Protein AF-C5L820-F1 (afdb_monomer)

Solvent-accessible surface area (backbone atoms only — not comparable to full-atom values): 15328 Å² total; per-residue (Å²): 136,90,80,85,88,83,88,79,89,80,89,78,77,81,95,78,85,80,86,83,82,69,86,69,89,68,86,48,45,69,61,30,48,53,51,19,51,56,27,43,78,70,69,36,50,71,62,16,50,52,33,30,50,52,22,46,54,50,48,28,66,72,70,73,44,81,73,33,71,82,41,23,64,48,28,37,56,36,13,53,52,34,40,50,54,50,54,53,55,52,54,55,57,70,70,67,66,77,93,77,91,76,86,87,82,85,90,83,76,89,73,96,66,99,64,54,73,65,56,55,52,50,51,51,53,51,46,53,52,51,50,52,56,47,59,76,69,51,86,80,83,87,82,88,89,80,81,79,76,70,45,52,62,58,53,12,49,54,25,34,51,44,16,54,57,13,54,70,73,45,51,88,90,69,46,59,38,63,58,54,24,50,44,28,40,50,53,14,51,55,27,45,76,71,68,38,28,73,61,14,34,54,26,27,52,50,20,55,59,35,43,77,68,26,84,73,68,63,53,53,62,63,54,22,53,48,31,39,54,34,12,56,36,34,37,77,82,36,54,67,62,7,50,52,37,37,52,49,21,50,52,41,44,55,53,49,52,60,53,53,64,62,73,78,112

pLDDT: mean 75.37, std 22.98, range [30.09, 98.38]

Nearest PDB structures (foldseek):
  8a61-assembly1_D  TM=4.415E-01  e=6.825E-02  Saccharomyces cerevisiae
  6j2x-assembly1_Q  TM=4.001E-01  e=3.389E-01  Saccharomyces cerevisiae S288C
  4n5c-assembly7_G  TM=3.718E-01  e=7.205E-01  Saccharomyces cerevisiae S288C
  8pj1-assembly1_y  TM=2.498E-01  e=9.559E-01  Homo sapiens

Organism: Perkinsus marinus (strain ATCC 50983 / TXsc) (NCBI:txid423536)

Foldseek 3Di:
DDDDDDDDDDDDDDPDDDPPDDPPPDLALVVLQVVLVVCVVVVNLVSSLVSLLSSQVSVCVVVVHLQALSNLVSLLSNLVSLVVVVVVVVVVVVVDDDDDDDDPPDDPDDDDDPDDPVNVSVVVVVVVVVVVVVVVVDDDDDDDDDPPCPPSLVSSLVSLVSSVSNQVPDDLVRHPLVSQLSSLQVNLVSCVVVLVLVVSLVSLVVSLVSQVSDVVRDQLLVNLVSLLSNLVSVCVPPVVVSVVSNVVSVVSVVVNVVVVVVVVD

Secondary structure (DSSP, 8-state):
----------------S-SSS-------HHHHHHHHHHHHHTT-HHHHHHHHHHHHHHHHHHHSSSSSTTHHHHHHHHHHHHHHHHHHHHHHHHHS--------------------HHHHHHHHHHHHHHHHHHHHH--S-----------HHHHHHHHHHHHHHHHTTS-TTT--HHHHHHHHHHHHHHHHHTT-HHHHHHHHHHHHHHHTT-SSPPPHHHHHHHHHHHHHHHHHH-HHHHHHHHHHHHHHHHHHHHHHHHH--

Structure (mmCIF, N/CA/C/O backbone):
data_AF-C5L820-F1
#
_entry.id   AF-C5L820-F1
#
loop_
_atom_site.group_PDB
_atom_site.id
_atom_site.type_symbol
_atom_site.label_atom_id
_atom_site.label_alt_id
_atom_site.label_comp_id
_atom_site.label_asym_id
_atom_site.label_entity_id
_atom_site.label_seq_id
_atom_site.pdbx_PDB_ins_code
_atom_site.Cartn_x
_atom_site.Cartn_y
_atom_site.Cartn_z
_atom_site.occupancy
_atom_site.B_iso_or_equiv
_atom_site.auth_seq_id
_atom_site.auth_comp_id
_atom_site.auth_asym_id
_atom_site.auth_atom_id
_atom_site.pdbx_PDB_model_num
ATOM 1 N N . MET A 1 1 ? -28.800 -20.786 -67.949 1.00 39.06 1 MET A N 1
ATOM 2 C CA . MET A 1 1 ? -27.799 -21.811 -67.597 1.00 39.06 1 MET A CA 1
ATOM 3 C C . MET A 1 1 ? -26.969 -21.205 -66.470 1.00 39.06 1 MET A C 1
ATOM 5 O O . MET A 1 1 ? -26.008 -20.523 -66.770 1.00 39.06 1 MET A O 1
ATOM 9 N N . THR A 1 2 ? -27.422 -21.071 -65.219 1.00 37.81 2 THR A N 1
ATOM 10 C CA . THR A 1 2 ? -27.866 -22.062 -64.209 1.00 37.81 2 THR A CA 1
ATOM 11 C C . THR A 1 2 ? -26.882 -23.204 -63.949 1.00 37.81 2 THR A C 1
ATOM 13 O O . THR A 1 2 ? -26.877 -24.168 -64.704 1.00 37.81 2 THR A O 1
ATOM 16 N N . ALA A 1 3 ? -26.111 -23.063 -62.860 1.00 38.69 3 ALA A N 1
ATOM 17 C CA . ALA A 1 3 ? -25.736 -24.069 -61.844 1.00 38.69 3 ALA A CA 1
ATOM 18 C C . ALA A 1 3 ? -24.924 -23.318 -60.750 1.00 38.69 3 ALA A C 1
ATOM 20 O O . ALA A 1 3 ? -23.878 -22.763 -61.066 1.00 38.69 3 ALA A O 1
ATOM 21 N N . GLN A 1 4 ? -25.501 -22.944 -59.597 1.00 36.34 4 GLN A N 1
ATOM 22 C CA . GLN A 1 4 ? -25.629 -23.717 -58.338 1.00 36.34 4 GLN A CA 1
ATOM 23 C C . GLN A 1 4 ? -24.277 -24.235 -57.808 1.00 36.34 4 GLN A C 1
ATOM 25 O O . GLN A 1 4 ? -23.629 -25.040 -58.461 1.00 36.34 4 GLN A O 1
ATOM 30 N N . CYS A 1 5 ? -23.739 -23.601 -56.760 1.00 30.67 5 CYS A N 1
ATOM 31 C CA . CYS A 1 5 ? -23.906 -23.915 -55.324 1.00 30.67 5 CYS A CA 1
ATOM 32 C C . CYS A 1 5 ? -22.876 -24.947 -54.850 1.00 30.67 5 CYS A C 1
ATOM 34 O O . CYS A 1 5 ? -22.969 -26.113 -55.216 1.00 30.67 5 CYS A O 1
ATOM 36 N N . ASN A 1 6 ? -21.967 -24.538 -53.960 1.00 33.19 6 ASN A N 1
ATOM 37 C CA . ASN A 1 6 ? -21.696 -25.369 -52.795 1.00 33.19 6 ASN A CA 1
ATOM 38 C C . ASN A 1 6 ? -21.291 -24.514 -51.591 1.00 33.19 6 ASN A C 1
ATOM 40 O O . ASN A 1 6 ? -20.400 -23.669 -51.669 1.00 33.19 6 ASN A O 1
ATOM 44 N N . GLU A 1 7 ? -22.025 -24.743 -50.513 1.00 33.16 7 GLU A N 1
ATOM 45 C CA . GLU A 1 7 ? -21.892 -24.154 -49.192 1.00 33.16 7 GLU A CA 1
ATOM 46 C C . GLU A 1 7 ? -20.678 -24.760 -48.482 1.00 33.16 7 GLU A C 1
ATOM 48 O O . GLU A 1 7 ? -20.475 -25.973 -48.488 1.00 33.16 7 GLU A O 1
ATOM 53 N N . GLY A 1 8 ? -19.877 -23.905 -47.853 1.00 30.09 8 GLY A N 1
ATOM 54 C CA . GLY A 1 8 ? -18.865 -24.294 -46.881 1.00 30.09 8 GLY A CA 1
ATOM 55 C C . GLY A 1 8 ? -19.149 -23.556 -45.586 1.00 30.09 8 GLY A C 1
ATOM 56 O O . GLY A 1 8 ? -18.620 -22.471 -45.365 1.00 30.09 8 GLY A O 1
ATOM 57 N N . ALA A 1 9 ? -20.034 -24.120 -44.768 1.00 33.62 9 ALA A N 1
ATOM 58 C CA . ALA A 1 9 ? -20.204 -23.717 -43.383 1.00 33.62 9 ALA A CA 1
ATOM 59 C C . ALA A 1 9 ? -18.916 -24.045 -42.613 1.00 33.62 9 ALA A C 1
ATOM 61 O O . ALA A 1 9 ? -18.541 -25.209 -42.493 1.00 33.62 9 ALA A O 1
ATOM 62 N N . ALA A 1 10 ? -18.251 -23.016 -42.095 1.00 31.25 10 ALA A N 1
ATOM 63 C CA . ALA A 1 10 ? -17.198 -23.146 -41.099 1.00 31.25 10 ALA A CA 1
ATOM 64 C C . ALA A 1 10 ? -17.550 -22.237 -39.918 1.00 31.25 10 ALA A C 1
ATOM 66 O O . ALA A 1 10 ? -17.089 -21.106 -39.803 1.00 31.25 10 ALA A O 1
ATOM 67 N N . THR A 1 11 ? -18.438 -22.735 -39.064 1.00 35.06 11 THR A N 1
ATOM 68 C CA . THR A 1 11 ? -18.540 -22.317 -37.667 1.00 35.06 11 THR A CA 1
ATOM 69 C C . THR A 1 11 ? -17.514 -23.119 -36.878 1.00 35.06 11 THR A C 1
ATOM 71 O O . THR A 1 11 ? -17.757 -24.300 -36.648 1.00 35.06 11 THR A O 1
ATOM 74 N N . VAL A 1 12 ? -16.397 -22.510 -36.476 1.00 36.38 12 VAL A N 1
ATOM 75 C CA . VAL A 1 12 ? -15.563 -23.012 -35.370 1.00 36.38 12 VAL A CA 1
ATOM 76 C C . VAL A 1 12 ? -14.931 -21.812 -34.657 1.00 36.38 12 VAL A C 1
ATOM 78 O O . VAL A 1 12 ? -14.009 -21.184 -35.161 1.00 36.38 12 VAL A O 1
ATOM 81 N N . GLU A 1 13 ? -15.553 -21.501 -33.522 1.00 32.94 13 GLU A N 1
ATOM 82 C CA . GLU A 1 13 ? -14.967 -21.142 -32.224 1.00 32.94 13 GLU A CA 1
ATOM 83 C C . GLU A 1 13 ? -14.110 -19.877 -32.061 1.00 32.94 13 GLU A C 1
ATOM 85 O O . GLU A 1 13 ? -12.942 -19.787 -32.424 1.00 32.94 13 GLU A O 1
ATOM 90 N N . GLU A 1 14 ? -14.763 -18.897 -31.426 1.00 32.09 14 GLU A N 1
ATOM 91 C CA . GLU A 1 14 ? -14.333 -18.237 -30.186 1.00 32.09 14 GLU A CA 1
ATOM 92 C C . GLU A 1 14 ? -12.839 -18.350 -29.841 1.00 32.09 14 GLU A C 1
ATOM 94 O O . GLU A 1 14 ? -12.383 -19.288 -29.197 1.00 32.09 14 GLU A O 1
ATOM 99 N N . GLY A 1 15 ? -12.092 -17.298 -30.183 1.00 32.53 15 GLY A N 1
ATOM 100 C CA . GLY A 1 15 ? -10.759 -17.026 -29.648 1.00 32.53 15 GLY A CA 1
ATOM 101 C C . GLY A 1 15 ? -10.802 -16.621 -28.172 1.00 32.53 15 GLY A C 1
ATOM 102 O O . GLY A 1 15 ? -10.556 -15.464 -27.833 1.00 32.53 15 GLY A O 1
ATOM 103 N N . LYS A 1 16 ? -11.124 -17.576 -27.300 1.00 38.09 16 LYS A N 1
ATOM 104 C CA . LYS A 1 16 ? -10.921 -17.521 -25.849 1.00 38.09 16 LYS A CA 1
ATOM 105 C C . LYS A 1 16 ? -10.053 -18.714 -25.458 1.00 38.09 16 LYS A C 1
ATOM 107 O O . LYS A 1 16 ? -10.606 -19.732 -25.085 1.00 38.09 16 LYS A O 1
ATOM 112 N N . ASP A 1 17 ? -8.735 -18.606 -25.647 1.00 34.94 17 ASP A N 1
ATOM 113 C CA . ASP A 1 17 ? -7.696 -19.344 -24.886 1.00 34.94 17 ASP A CA 1
ATOM 114 C C . ASP A 1 17 ? -6.322 -19.284 -25.575 1.00 34.94 17 ASP A C 1
ATOM 116 O O . ASP A 1 17 ? -5.721 -20.295 -25.926 1.00 34.94 17 ASP A O 1
ATOM 120 N N . THR A 1 18 ? -5.774 -18.082 -25.778 1.00 34.16 18 THR A N 1
ATOM 121 C CA . THR A 1 18 ? -4.381 -17.945 -26.260 1.00 34.16 18 THR A CA 1
ATOM 122 C C . THR A 1 18 ? -3.542 -16.921 -25.497 1.00 34.16 18 THR A C 1
ATOM 124 O O . THR A 1 18 ? -2.483 -16.534 -25.972 1.00 34.16 18 THR A O 1
ATOM 127 N N . LEU A 1 19 ? -3.957 -16.492 -24.301 1.00 41.16 19 LEU A N 1
ATOM 128 C CA . LEU A 1 19 ? -3.171 -15.560 -23.471 1.00 41.16 19 LEU A CA 1
ATOM 129 C C . LEU A 1 19 ? -2.417 -16.245 -22.318 1.00 41.16 19 LEU A C 1
ATOM 131 O O . LEU A 1 19 ? -2.080 -15.582 -21.340 1.00 41.16 19 LEU A O 1
ATOM 135 N N . VAL A 1 20 ? -2.182 -17.560 -22.388 1.00 41.34 20 VAL A N 1
ATOM 136 C CA . VAL A 1 20 ? -1.582 -18.293 -21.258 1.00 41.34 20 VAL A CA 1
ATOM 137 C C . VAL A 1 20 ? -0.063 -18.475 -21.376 1.00 41.34 20 VAL A C 1
ATOM 139 O O . VAL A 1 20 ? 0.595 -18.328 -20.355 1.00 41.34 20 VAL A O 1
ATOM 142 N N . ASP A 1 21 ? 0.532 -18.608 -22.568 1.00 3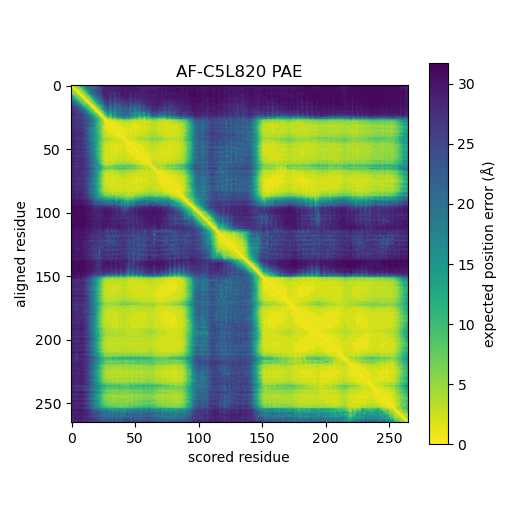5.84 21 ASP A N 1
ATOM 143 C CA . ASP A 1 21 ? 1.969 -18.953 -22.688 1.00 35.84 21 ASP A CA 1
ATOM 144 C C . ASP A 1 21 ? 2.757 -18.104 -23.702 1.00 35.84 21 ASP A C 1
ATOM 146 O O . ASP A 1 21 ? 3.605 -18.605 -24.440 1.00 35.84 21 ASP A O 1
ATOM 150 N N . GLN A 1 22 ? 2.503 -16.796 -23.759 1.00 42.09 22 GLN A N 1
ATOM 151 C CA . GLN A 1 22 ? 3.461 -15.872 -24.369 1.00 42.09 22 GLN A CA 1
ATOM 152 C C . GLN A 1 22 ? 4.232 -15.187 -23.242 1.00 42.09 22 GLN A C 1
ATOM 154 O O . GLN A 1 22 ? 3.711 -14.278 -22.596 1.00 42.09 22 GLN A O 1
ATOM 159 N N . GLU A 1 23 ? 5.473 -15.627 -23.000 1.00 47.28 23 GLU A N 1
ATOM 160 C CA . GLU A 1 23 ? 6.514 -14.745 -22.464 1.00 47.28 23 GLU A CA 1
ATOM 161 C C . GLU A 1 23 ? 6.588 -13.549 -23.417 1.00 47.28 23 GLU A C 1
ATOM 163 O O . GLU A 1 23 ? 7.259 -13.573 -24.453 1.00 47.28 23 GLU A O 1
ATOM 168 N N . LEU A 1 24 ? 5.788 -12.523 -23.135 1.00 47.56 24 LEU A N 1
ATOM 169 C CA . LEU A 1 24 ? 5.890 -11.261 -23.830 1.00 47.56 24 LEU A CA 1
ATOM 170 C C . LEU A 1 24 ? 7.261 -10.716 -23.427 1.00 47.56 24 LEU A C 1
ATOM 172 O O . LEU A 1 24 ? 7.454 -10.342 -22.273 1.00 47.56 24 LEU A O 1
ATOM 176 N N . LEU A 1 25 ? 8.212 -10.683 -24.368 1.00 55.75 25 LEU A N 1
ATOM 177 C CA . LEU A 1 25 ? 9.432 -9.877 -24.265 1.00 55.75 25 LEU A CA 1
ATOM 178 C C . LEU A 1 25 ? 9.04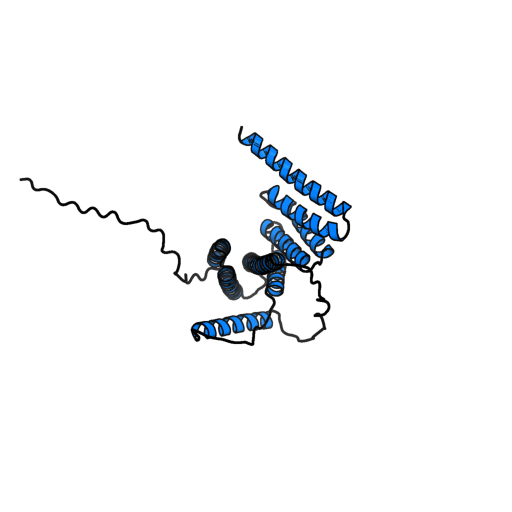8 -8.389 -24.296 1.00 55.75 25 LEU A C 1
ATOM 180 O O . LEU A 1 25 ? 9.445 -7.641 -25.190 1.00 55.75 25 LEU A O 1
ATOM 184 N N . THR A 1 26 ? 8.211 -7.957 -23.360 1.00 66.69 26 THR A N 1
ATOM 185 C CA . THR A 1 26 ? 8.006 -6.546 -23.125 1.00 66.69 26 THR A CA 1
ATOM 186 C C . THR A 1 26 ? 9.161 -6.059 -22.278 1.00 66.69 26 THR A C 1
ATOM 188 O O . THR A 1 26 ? 9.486 -6.608 -21.230 1.00 66.69 26 THR A O 1
ATOM 191 N N . SER A 1 27 ? 9.844 -5.046 -22.790 1.00 78.62 27 SER A N 1
ATOM 192 C CA . SER A 1 27 ? 10.841 -4.324 -22.016 1.00 78.62 27 SER A CA 1
ATOM 193 C C . SER A 1 27 ? 10.217 -3.127 -21.315 1.00 78.62 27 SER A C 1
ATOM 195 O O . SER A 1 27 ? 10.981 -2.286 -20.856 1.00 78.62 27 SER A O 1
ATOM 197 N N . ASP A 1 28 ? 8.887 -2.973 -21.299 1.00 88.25 28 ASP A N 1
ATOM 198 C CA . ASP A 1 28 ? 8.227 -1.811 -20.712 1.00 88.25 28 ASP A CA 1
ATOM 199 C C . ASP A 1 28 ? 7.755 -2.076 -19.270 1.00 88.25 28 ASP A C 1
ATOM 201 O O . ASP A 1 28 ? 6.902 -2.943 -19.058 1.00 88.25 28 ASP A O 1
ATOM 205 N N . PRO A 1 29 ? 8.272 -1.337 -18.266 1.00 89.38 29 PRO A N 1
ATOM 206 C CA . PRO A 1 29 ? 7.916 -1.545 -16.864 1.00 89.38 29 PRO A CA 1
ATOM 207 C C . PRO A 1 29 ? 6.418 -1.428 -16.578 1.00 89.38 29 PRO A C 1
ATOM 209 O O . PRO A 1 29 ? 5.895 -2.160 -15.741 1.00 89.38 29 PRO A O 1
ATOM 212 N N . ASP A 1 30 ? 5.702 -0.542 -17.274 1.00 90.00 30 ASP A N 1
ATOM 213 C CA . ASP A 1 30 ? 4.268 -0.364 -17.044 1.00 90.00 30 ASP A CA 1
ATOM 214 C C . ASP A 1 30 ? 3.442 -1.557 -17.540 1.00 90.00 30 ASP A C 1
ATOM 216 O O . ASP A 1 30 ? 2.490 -1.958 -16.867 1.00 90.00 30 ASP A O 1
ATOM 220 N N . GLU A 1 31 ? 3.821 -2.183 -18.657 1.00 90.44 31 GLU A N 1
ATOM 221 C CA . GLU A 1 31 ? 3.177 -3.415 -19.125 1.00 90.44 31 GLU A CA 1
ATOM 222 C C . GLU A 1 31 ? 3.415 -4.571 -18.147 1.00 90.44 31 GLU A C 1
ATOM 224 O O . GLU A 1 31 ? 2.471 -5.285 -17.797 1.00 90.44 31 GLU A O 1
ATOM 229 N N . LEU A 1 32 ? 4.643 -4.708 -17.633 1.00 90.62 32 LEU A N 1
ATOM 230 C CA . LEU A 1 32 ? 4.976 -5.708 -16.614 1.00 90.62 32 LEU A CA 1
ATOM 231 C C . LEU A 1 32 ? 4.150 -5.520 -15.339 1.00 90.62 32 LEU A C 1
ATOM 233 O O . LEU A 1 32 ? 3.623 -6.493 -14.801 1.00 90.62 32 LEU A O 1
ATOM 237 N N . ARG A 1 33 ? 3.939 -4.276 -14.898 1.00 93.81 33 ARG A N 1
ATOM 238 C CA . ARG A 1 33 ? 3.066 -3.972 -13.753 1.00 93.81 33 ARG A CA 1
ATOM 239 C C . ARG A 1 33 ? 1.609 -4.359 -13.996 1.00 93.81 33 ARG A C 1
ATOM 241 O O . ARG A 1 33 ? 0.952 -4.862 -13.086 1.00 93.81 33 ARG A O 1
ATOM 248 N N . GLN A 1 34 ? 1.078 -4.143 -15.200 1.00 92.50 34 GLN A N 1
ATOM 249 C CA . GLN A 1 34 ? -0.286 -4.583 -15.525 1.00 92.50 34 GLN A CA 1
ATOM 250 C C . GLN A 1 34 ? -0.393 -6.110 -15.555 1.00 92.50 34 GLN A C 1
ATOM 252 O O . GLN A 1 34 ? -1.350 -6.672 -15.022 1.00 92.50 34 GLN A O 1
ATOM 257 N N . LEU A 1 35 ? 0.607 -6.796 -16.112 1.00 90.31 35 LEU A N 1
ATOM 258 C CA . LEU A 1 35 ? 0.672 -8.257 -16.086 1.00 90.31 35 LEU A CA 1
ATOM 259 C C . LEU A 1 35 ? 0.783 -8.795 -14.655 1.00 90.31 35 LEU A C 1
ATOM 261 O O . LEU A 1 35 ? 0.117 -9.777 -14.330 1.00 90.31 35 LEU A O 1
ATOM 265 N N . ALA A 1 36 ? 1.556 -8.134 -13.791 1.00 91.75 36 ALA A N 1
ATOM 266 C CA . ALA A 1 36 ? 1.679 -8.499 -12.385 1.00 91.75 36 ALA A CA 1
ATOM 267 C C . ALA A 1 36 ? 0.344 -8.363 -11.640 1.00 91.75 36 ALA A C 1
ATOM 269 O O . ALA A 1 36 ? -0.032 -9.259 -10.888 1.00 91.75 36 ALA A O 1
ATOM 270 N N . LYS A 1 37 ? -0.431 -7.304 -11.909 1.00 90.62 37 LYS A N 1
ATOM 271 C CA . LYS A 1 37 ? -1.793 -7.152 -11.365 1.00 90.62 37 LYS A CA 1
ATOM 272 C C . LYS A 1 37 ? -2.707 -8.301 -11.784 1.00 90.62 37 LYS A C 1
ATOM 274 O O . LYS A 1 37 ? -3.347 -8.907 -10.932 1.00 90.62 37 LYS A O 1
ATOM 279 N N . ILE A 1 38 ? -2.707 -8.656 -13.069 1.00 90.56 38 ILE A N 1
ATOM 280 C CA . ILE A 1 38 ? -3.500 -9.783 -13.587 1.00 90.56 38 ILE A CA 1
ATOM 281 C C . ILE A 1 38 ? -3.045 -11.112 -12.964 1.00 90.56 38 ILE A C 1
ATOM 283 O O . ILE A 1 38 ? -3.871 -11.974 -12.668 1.00 90.56 38 ILE A O 1
ATOM 287 N N . ALA A 1 39 ? -1.738 -11.307 -12.770 1.00 89.00 39 ALA A N 1
ATOM 288 C CA . ALA A 1 39 ? -1.202 -12.497 -12.114 1.00 89.00 39 ALA A CA 1
ATOM 289 C C . ALA A 1 39 ? -1.657 -12.580 -10.647 1.00 89.00 39 ALA A C 1
ATOM 291 O O . ALA A 1 39 ? -2.114 -13.638 -10.214 1.00 89.00 39 ALA A O 1
ATOM 292 N N . ARG A 1 40 ? -1.637 -11.457 -9.919 1.00 87.56 40 ARG A N 1
ATOM 293 C CA . ARG A 1 40 ? -2.126 -11.363 -8.537 1.00 87.56 40 ARG A CA 1
ATOM 294 C C . ARG A 1 40 ? -3.619 -11.670 -8.426 1.00 87.56 40 ARG A C 1
ATOM 296 O O . ARG A 1 40 ? -4.011 -12.439 -7.558 1.00 87.56 40 ARG A O 1
ATOM 303 N N . GLU A 1 41 ? -4.444 -11.164 -9.342 1.00 87.62 41 GLU A N 1
ATOM 304 C CA . GLU A 1 41 ? -5.883 -11.486 -9.395 1.00 87.62 41 GLU A CA 1
ATOM 305 C C . GLU A 1 41 ? -6.158 -12.982 -9.621 1.00 87.62 41 GLU A C 1
ATOM 307 O O . GLU A 1 41 ? -7.190 -13.500 -9.199 1.00 87.62 41 GLU A O 1
ATOM 312 N N . LYS A 1 42 ? -5.227 -13.692 -10.267 1.00 87.38 42 LYS A N 1
ATOM 313 C CA . LYS A 1 42 ? -5.289 -15.146 -10.478 1.00 87.38 42 LYS A CA 1
ATOM 314 C C . LYS A 1 42 ? -4.686 -15.958 -9.323 1.00 87.38 42 LYS A C 1
ATOM 316 O O . LYS A 1 42 ? -4.602 -17.177 -9.450 1.00 87.38 42 LYS A O 1
ATOM 321 N N . GLY A 1 43 ? -4.234 -15.309 -8.246 1.00 84.62 43 GLY A N 1
ATOM 322 C CA . GLY A 1 43 ? -3.530 -15.952 -7.130 1.00 84.62 43 GLY A CA 1
ATOM 323 C C . GLY A 1 43 ? -2.110 -16.418 -7.474 1.00 84.62 43 GLY A C 1
ATOM 324 O O . GLY A 1 43 ? -1.524 -17.209 -6.748 1.00 84.62 43 GLY A O 1
ATOM 325 N N . GLN A 1 44 ? -1.540 -15.965 -8.595 1.00 88.38 44 GLN A N 1
ATOM 326 C CA . GLN A 1 44 ? -0.181 -16.315 -9.017 1.00 88.38 44 GLN A CA 1
ATOM 327 C C . GLN A 1 44 ? 0.817 -15.299 -8.447 1.00 88.38 44 GLN A C 1
ATOM 329 O O . GLN A 1 44 ? 1.408 -14.517 -9.197 1.00 88.38 44 GLN A O 1
ATOM 334 N N . ILE A 1 45 ? 0.968 -15.283 -7.119 1.00 87.31 45 ILE A N 1
ATOM 335 C CA . ILE A 1 45 ? 1.758 -14.269 -6.401 1.00 87.31 45 ILE A CA 1
ATOM 336 C C . ILE A 1 45 ? 3.237 -14.314 -6.799 1.00 87.31 45 ILE A C 1
ATOM 338 O O . ILE A 1 45 ? 3.791 -13.279 -7.162 1.00 87.31 45 ILE A O 1
ATOM 342 N N . ASP A 1 46 ? 3.850 -15.498 -6.877 1.00 87.38 46 ASP A N 1
ATOM 343 C CA . ASP A 1 46 ? 5.263 -15.621 -7.275 1.00 87.38 46 ASP A CA 1
ATOM 344 C C . ASP A 1 46 ? 5.510 -15.096 -8.697 1.00 87.38 46 ASP A C 1
ATOM 346 O O . ASP A 1 46 ? 6.496 -14.411 -8.972 1.00 87.38 46 ASP A O 1
ATOM 350 N N . ARG A 1 47 ? 4.563 -15.342 -9.613 1.00 88.94 47 ARG A N 1
ATOM 351 C CA . ARG A 1 47 ? 4.623 -14.788 -10.973 1.00 88.94 47 ARG A CA 1
ATOM 352 C C . ARG A 1 47 ? 4.539 -13.263 -10.952 1.00 88.94 47 ARG A C 1
ATOM 354 O O . ARG A 1 47 ? 5.246 -12.618 -11.723 1.00 88.94 47 ARG A O 1
ATOM 361 N N . ALA A 1 48 ? 3.678 -12.691 -10.113 1.00 90.44 48 ALA A N 1
ATOM 362 C CA . ALA A 1 48 ? 3.562 -11.245 -9.972 1.00 90.44 48 ALA A CA 1
ATOM 363 C C . ALA A 1 48 ? 4.860 -10.631 -9.422 1.00 90.44 48 ALA A C 1
ATOM 365 O O . ALA A 1 48 ? 5.350 -9.661 -10.000 1.00 90.44 48 ALA A O 1
ATOM 366 N N . CYS A 1 49 ? 5.460 -11.233 -8.390 1.00 90.69 49 CYS A N 1
ATOM 367 C CA . CYS A 1 49 ? 6.746 -10.807 -7.834 1.00 90.69 49 CYS A CA 1
ATOM 368 C C . CYS A 1 49 ? 7.867 -10.848 -8.879 1.00 90.69 49 CYS A C 1
ATOM 370 O O . CYS A 1 49 ? 8.592 -9.867 -9.025 1.00 90.69 49 CYS A O 1
ATOM 372 N N . ASN A 1 50 ? 7.958 -11.919 -9.673 1.00 89.75 50 ASN A N 1
ATOM 373 C CA . ASN A 1 50 ? 8.965 -12.031 -10.733 1.00 89.75 50 ASN A CA 1
ATOM 374 C C . ASN A 1 50 ? 8.817 -10.930 -11.798 1.00 89.75 50 ASN A C 1
ATOM 376 O O . ASN A 1 50 ? 9.794 -10.274 -12.149 1.00 89.75 50 ASN A O 1
ATOM 380 N N . LEU A 1 51 ? 7.588 -10.666 -12.261 1.00 91.62 51 LEU A N 1
ATOM 381 C CA . LEU A 1 51 ? 7.316 -9.594 -13.228 1.00 91.62 51 LEU A CA 1
ATOM 382 C C . LEU A 1 51 ? 7.678 -8.205 -12.678 1.00 91.62 51 LEU A C 1
ATOM 384 O O . LEU A 1 51 ? 8.142 -7.341 -13.423 1.00 91.62 51 LEU A O 1
ATOM 388 N N . LEU A 1 52 ? 7.456 -7.977 -11.382 1.00 92.56 52 LEU A N 1
ATOM 389 C CA . LEU A 1 52 ? 7.777 -6.714 -10.716 1.00 92.56 52 LEU A CA 1
ATOM 390 C C . LEU A 1 52 ? 9.283 -6.567 -10.467 1.00 92.56 52 LEU A C 1
ATOM 392 O O . LEU A 1 52 ? 9.810 -5.469 -10.634 1.00 92.56 52 LEU A O 1
ATOM 396 N N . GLY A 1 53 ? 9.985 -7.665 -10.175 1.00 91.19 53 GLY A N 1
ATOM 397 C CA . GLY A 1 53 ? 11.447 -7.715 -10.144 1.00 91.19 53 GLY A CA 1
ATOM 398 C C . GLY A 1 53 ? 12.061 -7.323 -11.491 1.00 91.19 53 GLY A C 1
ATOM 399 O O . GLY A 1 53 ? 12.912 -6.431 -11.541 1.00 91.19 53 GLY A O 1
ATOM 400 N N . ASP A 1 54 ? 11.554 -7.892 -12.590 1.00 90.69 54 ASP A N 1
ATOM 401 C CA . ASP A 1 54 ? 11.974 -7.531 -13.952 1.00 90.69 54 ASP A CA 1
ATOM 402 C C . ASP A 1 54 ? 11.692 -6.043 -14.251 1.00 90.69 54 ASP A C 1
ATOM 404 O O . ASP A 1 54 ? 12.535 -5.332 -14.807 1.00 90.69 54 ASP A O 1
ATOM 408 N N . ALA A 1 55 ? 10.526 -5.529 -13.838 1.00 92.12 55 ALA A N 1
ATOM 409 C CA . ALA A 1 55 ? 10.171 -4.120 -14.008 1.00 92.12 55 ALA A CA 1
ATOM 410 C C . ALA A 1 55 ? 11.111 -3.182 -13.229 1.00 92.12 55 ALA A C 1
ATOM 412 O O . ALA A 1 55 ? 11.490 -2.124 -13.749 1.00 92.12 55 ALA A O 1
ATOM 413 N N . CYS A 1 56 ? 11.517 -3.566 -12.015 1.00 91.00 56 CYS A N 1
ATOM 414 C CA . CYS A 1 56 ? 12.506 -2.846 -11.214 1.00 91.00 56 CYS A CA 1
ATOM 415 C C . CYS A 1 56 ? 13.877 -2.832 -11.904 1.00 91.00 56 CYS A C 1
ATOM 417 O O . CYS A 1 56 ? 14.454 -1.756 -12.070 1.00 91.00 56 CYS A O 1
ATOM 419 N N . GLU A 1 57 ? 14.382 -3.983 -12.364 1.00 89.75 57 GLU A N 1
ATOM 420 C CA . GLU A 1 57 ? 15.683 -4.073 -13.048 1.00 89.75 57 GLU A CA 1
ATOM 421 C C . GLU A 1 57 ? 15.695 -3.199 -14.312 1.00 89.75 57 GLU A C 1
ATOM 423 O O . GLU A 1 57 ? 16.608 -2.397 -14.519 1.00 89.75 57 GLU A O 1
ATOM 428 N N . ILE A 1 58 ? 14.642 -3.272 -15.130 1.00 90.12 58 ILE A N 1
ATOM 429 C CA . ILE A 1 58 ? 14.518 -2.461 -16.346 1.00 90.12 58 ILE A CA 1
ATOM 430 C C . ILE A 1 58 ? 14.466 -0.965 -16.016 1.00 90.12 58 ILE A C 1
ATOM 432 O O . ILE A 1 58 ? 15.158 -0.174 -16.662 1.00 90.12 58 ILE A O 1
ATOM 436 N N . THR A 1 59 ? 13.659 -0.558 -15.033 1.00 90.00 59 THR A N 1
ATOM 437 C CA . THR A 1 59 ? 13.516 0.860 -14.661 1.00 90.00 59 THR A CA 1
ATOM 438 C C . THR A 1 59 ? 14.825 1.411 -14.102 1.00 90.00 59 THR A C 1
ATOM 440 O O . THR A 1 59 ? 15.267 2.484 -14.513 1.00 90.00 59 THR A O 1
ATOM 443 N N . CYS A 1 60 ? 15.496 0.645 -13.239 1.00 90.06 60 CYS A N 1
ATOM 444 C CA . CYS A 1 60 ? 16.785 1.014 -12.662 1.00 90.06 60 CYS A CA 1
ATOM 445 C C . CYS A 1 60 ? 17.855 1.157 -13.751 1.00 90.06 60 CYS A C 1
ATOM 447 O O . CYS A 1 60 ? 18.581 2.147 -13.780 1.00 90.06 60 CYS A O 1
ATOM 449 N N . ASN A 1 61 ? 17.899 0.231 -14.713 1.00 88.81 61 ASN A N 1
ATOM 450 C CA . ASN A 1 61 ? 18.840 0.289 -15.832 1.00 88.81 61 ASN A CA 1
ATOM 451 C C . ASN A 1 61 ? 18.582 1.474 -16.777 1.00 88.81 61 ASN A C 1
ATOM 453 O O . ASN A 1 61 ? 19.529 2.024 -17.339 1.00 88.81 61 ASN A O 1
ATOM 457 N N . ARG A 1 62 ? 17.317 1.874 -16.966 1.00 90.06 62 ARG A N 1
ATOM 458 C CA . ARG A 1 62 ? 16.946 3.033 -17.797 1.00 90.06 62 ARG A CA 1
ATOM 459 C C . ARG A 1 62 ? 17.351 4.360 -17.152 1.00 90.06 62 ARG A C 1
ATOM 461 O O . ARG A 1 62 ? 17.879 5.227 -17.841 1.00 90.06 62 ARG A O 1
ATOM 468 N N . GLU A 1 63 ? 17.114 4.504 -15.852 1.00 87.75 63 GLU A N 1
ATOM 469 C CA . GLU A 1 63 ? 17.338 5.757 -15.113 1.00 87.75 63 GLU A CA 1
ATOM 470 C C . GLU A 1 63 ? 18.749 5.850 -14.503 1.00 87.75 63 GLU A C 1
ATOM 472 O O . GLU A 1 63 ? 19.234 6.938 -14.195 1.00 87.75 63 GLU A O 1
ATOM 477 N N . GLY A 1 64 ? 19.431 4.714 -14.332 1.00 85.94 64 GLY A N 1
ATOM 478 C CA . GLY A 1 64 ? 20.746 4.607 -13.694 1.00 85.94 64 GLY A CA 1
ATOM 479 C C . GLY A 1 64 ? 20.722 4.763 -12.169 1.00 85.94 64 GLY A C 1
ATOM 480 O O . GLY A 1 64 ? 21.781 4.896 -11.555 1.00 85.94 64 GLY A O 1
ATOM 481 N N . THR A 1 65 ? 19.538 4.784 -11.553 1.00 86.25 65 THR A N 1
ATOM 482 C CA . THR A 1 65 ? 19.343 4.907 -10.104 1.00 86.25 65 THR A CA 1
ATOM 483 C C . THR A 1 65 ? 18.039 4.238 -9.664 1.00 86.25 65 THR A C 1
ATOM 485 O O . THR A 1 65 ? 17.049 4.216 -10.396 1.00 86.25 65 THR A O 1
ATOM 488 N N . ASP A 1 66 ? 18.041 3.732 -8.435 1.00 80.19 66 ASP A N 1
ATOM 489 C CA . ASP A 1 66 ? 16.889 3.192 -7.708 1.00 80.19 66 ASP A CA 1
ATOM 490 C C . ASP A 1 66 ? 16.015 4.279 -7.056 1.00 80.19 66 ASP A C 1
ATOM 492 O O . ASP A 1 66 ? 14.932 3.991 -6.546 1.00 80.19 66 ASP A O 1
ATOM 496 N N . THR A 1 67 ? 16.478 5.532 -7.052 1.00 91.00 67 THR A N 1
ATOM 497 C CA . THR A 1 67 ? 15.821 6.661 -6.391 1.00 91.00 67 THR A CA 1
ATOM 498 C C . THR A 1 67 ? 15.380 7.674 -7.443 1.00 91.00 67 THR A C 1
ATOM 500 O O . THR A 1 67 ? 15.995 8.724 -7.634 1.00 91.00 67 THR A O 1
ATOM 503 N N . CYS A 1 68 ? 14.310 7.350 -8.168 1.00 92.56 68 CYS A N 1
ATOM 504 C CA . CYS A 1 68 ? 13.752 8.207 -9.212 1.00 92.56 68 CYS A CA 1
ATOM 505 C C . CYS A 1 68 ? 12.218 8.165 -9.237 1.00 92.56 68 CYS A C 1
ATOM 507 O O . CYS A 1 68 ? 11.581 7.241 -8.734 1.00 92.56 68 CYS A O 1
ATOM 509 N N . LYS A 1 69 ? 11.601 9.176 -9.863 1.00 94.50 69 LYS A N 1
ATOM 510 C CA . LYS A 1 69 ? 10.135 9.299 -9.940 1.00 94.50 69 LYS A CA 1
ATOM 511 C C . LYS A 1 69 ? 9.471 8.095 -10.621 1.00 94.50 69 LYS A C 1
ATOM 513 O O . LYS A 1 69 ? 8.417 7.659 -10.170 1.00 94.50 69 LYS A O 1
ATOM 518 N N . ALA A 1 70 ? 10.091 7.552 -11.673 1.00 92.44 70 ALA A N 1
ATOM 519 C CA . ALA A 1 70 ? 9.573 6.399 -12.415 1.00 92.44 70 ALA A CA 1
ATOM 520 C C . ALA A 1 70 ? 9.527 5.120 -11.562 1.00 92.44 70 ALA A C 1
ATOM 522 O O . ALA A 1 70 ? 8.646 4.282 -11.739 1.00 92.44 70 ALA A O 1
ATOM 523 N N . MET A 1 71 ? 10.440 5.001 -10.598 1.00 93.50 71 MET A N 1
ATOM 524 C CA . MET A 1 71 ? 10.575 3.815 -9.764 1.00 93.50 71 MET A CA 1
ATOM 525 C C . MET A 1 71 ? 9.499 3.724 -8.668 1.00 93.50 71 MET A C 1
ATOM 527 O O . MET A 1 71 ? 9.130 2.624 -8.263 1.00 93.50 71 MET A O 1
ATOM 531 N N . ALA A 1 72 ? 8.930 4.856 -8.232 1.00 96.19 72 ALA A N 1
ATOM 532 C CA . ALA A 1 72 ? 7.972 4.908 -7.120 1.00 96.19 72 ALA A CA 1
ATOM 533 C C . ALA A 1 72 ? 6.806 3.916 -7.280 1.00 96.19 72 ALA A C 1
ATOM 535 O O . ALA A 1 72 ? 6.464 3.186 -6.355 1.00 96.19 72 ALA A O 1
ATOM 536 N N . ALA A 1 73 ? 6.205 3.870 -8.470 1.00 96.12 73 ALA A N 1
ATOM 537 C CA . ALA A 1 73 ? 5.040 3.030 -8.713 1.00 96.12 73 ALA A CA 1
ATOM 538 C C . ALA A 1 73 ? 5.395 1.538 -8.848 1.00 96.12 73 ALA A C 1
ATOM 540 O O . ALA A 1 73 ? 4.590 0.693 -8.465 1.00 96.12 73 ALA A O 1
ATOM 541 N N . VAL A 1 74 ? 6.584 1.223 -9.374 1.00 95.25 74 VAL A N 1
ATOM 542 C CA . VAL A 1 74 ? 7.074 -0.156 -9.515 1.00 95.25 74 VAL A CA 1
ATOM 543 C C . VAL A 1 74 ? 7.391 -0.739 -8.136 1.00 95.25 74 VAL A C 1
ATOM 545 O O . VAL A 1 74 ? 6.890 -1.805 -7.794 1.00 95.25 74 VAL A O 1
ATOM 548 N N . LEU A 1 75 ? 8.141 0.005 -7.316 1.00 96.81 75 LEU A N 1
ATOM 549 C CA . LEU A 1 75 ? 8.495 -0.392 -5.951 1.00 96.81 75 LEU A CA 1
ATOM 550 C C . LEU A 1 75 ? 7.269 -0.549 -5.060 1.00 96.81 75 LEU A C 1
ATOM 552 O O . LEU A 1 75 ? 7.198 -1.490 -4.277 1.00 96.81 75 LEU A O 1
ATOM 556 N N . PHE A 1 76 ? 6.291 0.355 -5.182 1.00 97.81 76 PHE A N 1
ATOM 557 C CA . PHE A 1 76 ? 5.043 0.215 -4.443 1.00 97.81 76 PHE A CA 1
ATOM 558 C C . PHE A 1 76 ? 4.330 -1.090 -4.798 1.00 97.81 76 PHE A C 1
ATOM 560 O O . PHE A 1 76 ? 3.975 -1.843 -3.897 1.00 97.81 76 PHE A O 1
ATOM 567 N N . ASP A 1 77 ? 4.128 -1.360 -6.093 1.00 96.25 77 ASP A N 1
ATOM 568 C CA . ASP A 1 77 ? 3.420 -2.567 -6.526 1.00 96.25 77 ASP A CA 1
ATOM 569 C C . ASP A 1 77 ? 4.189 -3.830 -6.095 1.00 96.25 77 ASP A C 1
ATOM 571 O O . ASP A 1 77 ? 3.564 -4.815 -5.702 1.00 96.25 77 ASP A O 1
ATOM 575 N N . PHE A 1 78 ? 5.529 -3.794 -6.111 1.00 95.50 78 PHE A N 1
ATOM 576 C CA . PHE A 1 78 ? 6.359 -4.909 -5.659 1.00 95.50 78 PHE A CA 1
ATOM 577 C C . PHE A 1 78 ? 6.251 -5.143 -4.151 1.00 95.50 78 PHE A C 1
ATOM 579 O O . PHE A 1 78 ? 5.933 -6.252 -3.723 1.00 95.50 78 PHE A O 1
ATOM 586 N N . GLY A 1 79 ? 6.435 -4.094 -3.348 1.00 95.38 79 GLY A N 1
ATOM 587 C CA . GLY A 1 79 ? 6.316 -4.183 -1.895 1.00 95.38 79 GLY A CA 1
ATOM 588 C C . GLY A 1 79 ? 4.911 -4.581 -1.440 1.00 95.38 79 GLY A C 1
ATOM 589 O O . GLY A 1 79 ? 4.762 -5.399 -0.539 1.00 95.38 79 GLY A O 1
ATOM 590 N N . ASP A 1 80 ? 3.869 -4.073 -2.103 1.00 95.38 80 ASP A N 1
ATOM 591 C CA . ASP A 1 80 ? 2.480 -4.461 -1.840 1.00 95.38 80 ASP A CA 1
ATOM 592 C C . ASP A 1 80 ? 2.218 -5.944 -2.147 1.00 95.38 80 ASP A C 1
ATOM 594 O O . ASP A 1 80 ? 1.499 -6.608 -1.398 1.00 95.38 80 ASP A O 1
ATOM 598 N N . CYS A 1 81 ? 2.810 -6.463 -3.228 1.00 93.44 81 CYS A N 1
ATOM 599 C CA . CYS A 1 81 ? 2.691 -7.863 -3.629 1.00 93.44 81 CYS A CA 1
ATOM 600 C C . CYS A 1 81 ? 3.377 -8.809 -2.635 1.00 93.44 81 CYS A C 1
ATOM 602 O O . CYS A 1 81 ? 2.769 -9.798 -2.229 1.00 93.44 81 CYS A O 1
ATOM 604 N N . LEU A 1 82 ? 4.600 -8.483 -2.211 1.00 92.81 82 LEU A N 1
ATOM 605 C CA . LEU A 1 82 ? 5.339 -9.257 -1.209 1.00 92.81 82 LEU A CA 1
ATOM 606 C C . LEU A 1 82 ? 4.623 -9.249 0.143 1.00 92.81 82 LEU A C 1
ATOM 608 O O . LEU A 1 82 ? 4.405 -10.299 0.734 1.00 92.81 82 LEU A O 1
ATOM 612 N N . LEU A 1 83 ? 4.153 -8.082 0.589 1.00 91.25 83 LEU A N 1
ATOM 613 C CA . LEU A 1 83 ? 3.411 -7.989 1.843 1.00 91.25 83 LEU A CA 1
ATOM 614 C C . LEU A 1 83 ? 2.105 -8.800 1.796 1.00 91.25 83 LEU A C 1
ATOM 616 O O . LEU A 1 83 ? 1.740 -9.428 2.780 1.00 91.25 83 LEU A O 1
ATOM 620 N N . ALA A 1 84 ? 1.426 -8.838 0.644 1.00 88.81 84 ALA A N 1
ATOM 621 C CA . ALA A 1 84 ? 0.231 -9.663 0.469 1.00 88.81 84 ALA A CA 1
ATOM 622 C C . ALA A 1 84 ? 0.525 -11.172 0.536 1.00 88.81 84 ALA A C 1
ATOM 624 O O . ALA A 1 84 ? -0.314 -11.928 1.020 1.00 88.81 84 ALA A O 1
ATOM 625 N N . LYS A 1 85 ? 1.707 -11.606 0.079 1.00 87.12 85 LYS A N 1
ATOM 626 C CA . LYS A 1 85 ? 2.171 -12.997 0.206 1.00 87.12 85 LYS A CA 1
ATOM 627 C C . LYS A 1 85 ? 2.325 -13.402 1.675 1.00 87.12 85 LYS A C 1
ATOM 629 O O . LYS A 1 85 ? 1.907 -14.488 2.073 1.00 87.12 85 LYS A O 1
ATOM 634 N N . GLU A 1 86 ? 2.882 -12.504 2.480 1.00 85.31 86 GLU A N 1
ATOM 635 C CA . GLU A 1 86 ? 3.058 -12.713 3.920 1.00 85.31 86 GLU A CA 1
ATOM 636 C C . GLU A 1 86 ? 1.727 -12.724 4.676 1.00 85.31 86 GLU A C 1
ATOM 638 O O . GLU A 1 86 ? 1.490 -13.581 5.527 1.00 85.31 86 GLU A O 1
ATOM 643 N N . GLU A 1 87 ? 0.812 -11.820 4.319 1.00 83.88 87 GLU A N 1
ATOM 644 C CA . GLU A 1 87 ? -0.541 -11.776 4.885 1.00 83.88 87 GLU A CA 1
ATOM 645 C C . GLU A 1 87 ? -1.303 -13.095 4.639 1.00 83.88 87 GLU A C 1
ATOM 647 O O . GLU A 1 87 ? -1.918 -13.631 5.561 1.00 83.88 87 GLU A O 1
ATOM 652 N N . GLU A 1 88 ? -1.210 -13.669 3.432 1.00 77.12 88 GLU A N 1
ATOM 653 C CA . GLU A 1 88 ? -1.845 -14.956 3.104 1.00 77.12 88 GLU A CA 1
ATOM 654 C C . GLU A 1 88 ? -1.225 -16.128 3.885 1.00 77.12 88 GLU A C 1
ATOM 656 O O . GLU A 1 88 ? -1.942 -17.005 4.374 1.00 77.12 88 GLU A O 1
ATOM 661 N N . SER A 1 89 ? 0.097 -16.118 4.068 1.00 71.44 89 SER A N 1
ATOM 662 C CA . SER A 1 89 ? 0.805 -17.131 4.860 1.00 71.44 89 SER A CA 1
ATOM 663 C C . SER A 1 89 ? 0.374 -17.121 6.334 1.00 71.44 89 SER A C 1
ATOM 665 O O . SER A 1 89 ? 0.159 -18.183 6.927 1.00 71.44 89 SER A O 1
ATOM 667 N N . LEU A 1 90 ? 0.176 -15.937 6.923 1.00 60.31 90 LEU A N 1
ATOM 668 C CA . LEU A 1 90 ? -0.285 -15.783 8.309 1.00 60.31 90 LEU A CA 1
ATOM 669 C C . LEU A 1 90 ? -1.756 -16.183 8.502 1.00 60.31 90 LEU A C 1
ATOM 671 O O . LEU A 1 90 ? -2.103 -16.788 9.523 1.00 60.31 90 LEU A O 1
ATOM 675 N N . ASP A 1 91 ? -2.622 -15.895 7.530 1.00 58.25 91 ASP A N 1
ATOM 676 C CA . ASP A 1 91 ? -4.033 -16.295 7.577 1.00 58.25 91 ASP A CA 1
ATOM 677 C C . ASP A 1 91 ? -4.198 -17.826 7.554 1.00 58.25 91 ASP A C 1
ATOM 679 O O . ASP A 1 91 ? -5.049 -18.373 8.266 1.00 58.25 91 ASP A O 1
ATOM 683 N N . ILE A 1 92 ? -3.348 -18.536 6.803 1.00 49.03 92 ILE A N 1
ATOM 684 C CA . ILE A 1 92 ? -3.340 -20.007 6.757 1.00 49.03 92 ILE A CA 1
ATOM 685 C C . ILE A 1 92 ? -2.914 -20.604 8.108 1.00 49.03 92 ILE A C 1
ATOM 687 O O . ILE A 1 92 ? -3.531 -21.567 8.569 1.00 49.03 92 ILE A O 1
ATOM 691 N N . LEU A 1 93 ? -1.916 -20.021 8.779 1.00 42.44 93 LEU A N 1
ATOM 692 C CA . LEU A 1 93 ? -1.443 -20.495 10.088 1.00 42.44 93 LEU A CA 1
ATOM 693 C C . LEU A 1 93 ? -2.476 -20.279 11.206 1.00 42.44 93 LEU A C 1
ATOM 695 O O . LEU A 1 93 ? -2.593 -21.105 12.108 1.00 42.44 93 LEU A O 1
ATOM 699 N N . ASN A 1 94 ? -3.286 -19.221 11.123 1.00 45.12 94 ASN A N 1
ATOM 700 C CA . ASN A 1 94 ? -4.362 -18.965 12.087 1.00 45.12 94 ASN A CA 1
ATOM 701 C C . ASN A 1 94 ? -5.614 -19.838 11.865 1.00 45.12 94 ASN A C 1
ATOM 703 O O . ASN A 1 94 ? -6.450 -19.954 12.768 1.00 45.12 94 ASN A O 1
ATOM 707 N N . ALA A 1 95 ? -5.760 -20.463 10.691 1.00 41.47 95 ALA A N 1
ATOM 708 C CA . ALA A 1 95 ? -6.881 -21.350 10.380 1.00 41.47 95 ALA A CA 1
ATOM 709 C C . ALA A 1 95 ? -6.725 -22.766 10.973 1.00 41.47 95 ALA A C 1
ATOM 711 O O . ALA A 1 95 ? -7.738 -23.433 11.200 1.00 41.47 95 ALA A O 1
ATOM 712 N N . ASP A 1 96 ? -5.497 -23.203 11.277 1.00 34.31 96 ASP A N 1
ATOM 713 C CA . ASP A 1 96 ? -5.196 -24.539 11.812 1.00 34.31 96 ASP A CA 1
ATOM 714 C C . ASP A 1 96 ? -4.555 -24.477 13.212 1.00 34.31 96 ASP A C 1
ATOM 716 O O . ASP A 1 96 ? -3.445 -24.931 13.450 1.00 34.31 96 ASP A O 1
ATOM 720 N N . GLY A 1 97 ? -5.305 -23.938 14.177 1.00 35.75 97 GLY A N 1
ATOM 721 C 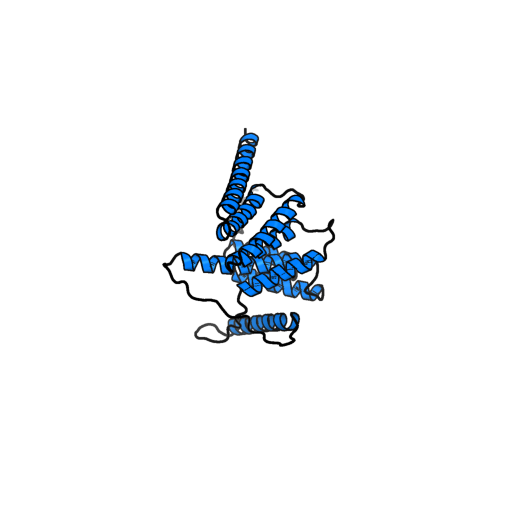CA . GLY A 1 97 ? -5.158 -24.319 15.583 1.00 35.75 97 GLY A CA 1
ATOM 722 C C . GLY A 1 97 ? -4.184 -23.513 16.451 1.00 35.75 97 GLY A C 1
ATOM 723 O O . GLY A 1 97 ? -2.975 -23.612 16.334 1.00 35.75 97 GLY A O 1
ATOM 724 N N . GLY A 1 98 ? -4.767 -22.875 17.472 1.00 38.16 98 GLY A N 1
ATOM 725 C CA . GLY A 1 98 ? -4.369 -23.066 18.871 1.00 38.16 98 GLY A CA 1
ATOM 726 C C . GLY A 1 98 ? -2.994 -22.559 19.307 1.00 38.16 98 GLY A C 1
ATOM 727 O O . GLY A 1 98 ? -1.981 -23.177 19.021 1.00 38.16 98 GLY A O 1
ATOM 728 N N . GLU A 1 99 ? -3.023 -21.508 20.134 1.00 46.38 99 GLU A N 1
ATOM 729 C CA . GLU A 1 99 ? -2.043 -21.180 21.183 1.00 46.38 99 GLU A CA 1
ATOM 730 C 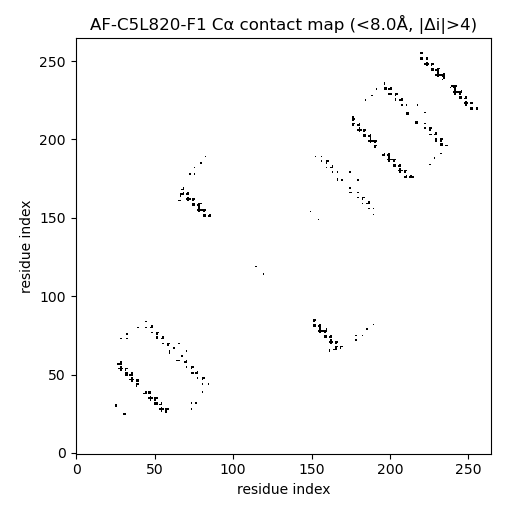C . GLU A 1 99 ? -0.634 -21.765 20.996 1.00 46.38 99 GLU A C 1
ATOM 732 O O . GLU A 1 99 ? -0.350 -22.863 21.466 1.00 46.38 99 GLU A O 1
ATOM 737 N N . ASN A 1 100 ? 0.277 -20.974 20.435 1.00 33.44 100 ASN A N 1
ATOM 738 C CA . ASN A 1 100 ? 1.663 -20.945 20.891 1.00 33.44 100 ASN A CA 1
ATOM 739 C C . ASN A 1 100 ? 2.253 -19.566 20.602 1.00 33.44 100 ASN A C 1
ATOM 741 O O . ASN A 1 100 ? 2.686 -19.267 19.495 1.00 33.44 100 ASN A O 1
ATOM 745 N N . GLY A 1 101 ? 2.267 -18.727 21.637 1.00 47.00 101 GLY A N 1
ATOM 746 C CA . GLY A 1 101 ? 3.245 -17.658 21.708 1.00 47.00 101 GLY A CA 1
ATOM 747 C C . GLY A 1 101 ? 4.621 -18.278 21.927 1.00 47.00 101 GLY A C 1
ATOM 748 O O . GLY A 1 101 ? 4.803 -19.073 22.851 1.00 47.00 101 GLY A O 1
ATOM 749 N N . SER A 1 102 ? 5.584 -17.900 21.098 1.00 37.91 102 SER A N 1
ATOM 750 C CA . SER A 1 102 ? 6.996 -18.045 21.427 1.00 37.91 102 SER A CA 1
ATOM 751 C C . SER A 1 102 ? 7.804 -16.965 20.721 1.00 37.91 102 SER A C 1
ATOM 753 O O . SER A 1 102 ? 7.976 -17.007 19.508 1.00 37.91 102 SER A O 1
ATOM 755 N N . ASP A 1 103 ? 8.254 -16.010 21.532 1.00 43.16 103 ASP A N 1
ATOM 756 C CA . ASP A 1 103 ? 9.563 -15.364 21.505 1.00 43.16 103 ASP A CA 1
ATOM 757 C C . ASP A 1 103 ? 10.200 -15.125 20.129 1.00 43.16 103 ASP A C 1
ATOM 759 O O . ASP A 1 103 ? 10.962 -15.948 19.623 1.00 43.16 103 ASP A O 1
ATOM 763 N N . MET A 1 104 ? 10.007 -13.913 19.609 1.00 41.19 104 MET A N 1
ATOM 764 C CA . MET A 1 104 ? 10.913 -13.319 18.625 1.00 41.19 104 MET A CA 1
ATOM 765 C C . MET A 1 104 ? 11.463 -11.985 19.140 1.00 41.19 104 MET A C 1
ATOM 767 O O . MET A 1 104 ? 11.447 -10.961 18.468 1.00 41.19 104 MET A O 1
ATOM 771 N N . ASP A 1 105 ? 11.976 -12.007 20.371 1.00 38.94 105 ASP A N 1
ATOM 772 C CA . ASP A 1 105 ? 12.978 -11.033 20.780 1.00 38.94 105 ASP A CA 1
ATOM 773 C C . ASP A 1 105 ? 14.333 -11.502 20.235 1.00 38.94 105 ASP A C 1
ATOM 775 O O . ASP A 1 105 ? 14.748 -12.635 20.490 1.00 38.94 105 ASP A O 1
ATOM 779 N N . ASN A 1 106 ? 15.046 -10.577 19.577 1.00 42.81 106 ASN A N 1
ATOM 780 C CA . ASN A 1 106 ? 16.499 -10.575 19.342 1.00 42.81 106 ASN A CA 1
ATOM 781 C C . ASN A 1 106 ? 17.021 -10.974 17.940 1.00 42.81 106 ASN A C 1
ATOM 783 O O . ASN A 1 106 ? 17.748 -11.954 17.815 1.00 42.81 106 ASN A O 1
ATOM 787 N N . VAL A 1 107 ? 16.831 -10.117 16.924 1.00 43.28 107 VAL A N 1
ATOM 788 C CA . VAL A 1 107 ? 17.810 -9.965 15.818 1.00 43.28 107 VAL A CA 1
ATOM 789 C C . VAL A 1 107 ? 17.942 -8.494 15.402 1.00 43.28 107 VAL A C 1
ATOM 791 O O . VAL A 1 107 ? 17.533 -8.093 14.326 1.00 43.28 107 VAL A O 1
ATOM 794 N N . LEU A 1 108 ? 18.557 -7.669 16.252 1.00 39.38 108 LEU A N 1
ATOM 795 C CA . LEU A 1 108 ? 19.297 -6.476 15.808 1.00 39.38 108 LEU A CA 1
ATOM 796 C C . LEU A 1 108 ? 20.565 -6.327 16.659 1.00 39.38 108 LEU A C 1
ATOM 798 O O . LEU A 1 108 ? 20.778 -5.356 17.385 1.00 39.38 108 LEU A O 1
ATOM 802 N N . GLY A 1 109 ? 21.425 -7.342 16.568 1.00 30.97 109 GLY A N 1
ATOM 803 C CA . GLY A 1 109 ? 22.820 -7.251 16.977 1.00 30.97 109 GLY A CA 1
ATOM 804 C C . GLY A 1 109 ? 23.624 -6.563 15.878 1.00 30.97 109 GLY A C 1
ATOM 805 O O . GLY A 1 109 ? 23.763 -7.097 14.782 1.00 30.97 109 GLY A O 1
ATOM 806 N N . GLY A 1 110 ? 24.139 -5.369 16.169 1.00 42.84 110 GLY A N 1
ATOM 807 C CA . GLY A 1 110 ? 24.943 -4.576 15.246 1.00 42.84 110 GLY A CA 1
ATOM 808 C C . GLY A 1 110 ? 26.091 -5.361 14.604 1.00 42.84 110 GLY A C 1
ATOM 809 O O . GLY A 1 110 ? 27.044 -5.758 15.272 1.00 42.84 110 GLY A O 1
ATOM 810 N N . GLY A 1 111 ? 26.021 -5.503 13.282 1.00 31.03 111 GLY A N 1
ATOM 811 C CA . GLY A 1 111 ? 27.117 -5.917 12.417 1.00 31.03 111 GLY A CA 1
ATOM 812 C C . GLY A 1 111 ? 27.483 -4.772 11.482 1.00 31.03 111 GLY A C 1
ATOM 813 O O . GLY A 1 111 ? 26.835 -4.553 10.463 1.00 31.03 111 GLY A O 1
ATOM 814 N N . SER A 1 112 ? 28.525 -4.022 11.836 1.00 42.59 112 SER A N 1
ATOM 815 C CA . SER A 1 112 ? 29.187 -3.089 10.926 1.00 42.59 112 SER A CA 1
ATOM 816 C C . SER A 1 112 ? 29.757 -3.877 9.744 1.00 42.59 112 SER A C 1
ATOM 818 O O . SER A 1 112 ? 30.739 -4.605 9.881 1.00 42.59 112 SER A O 1
ATOM 820 N N . SER A 1 113 ? 29.122 -3.768 8.582 1.00 41.31 113 SER A N 1
ATOM 821 C CA . SER A 1 113 ? 29.704 -4.139 7.295 1.00 41.31 113 SER A CA 1
ATOM 822 C C . SER A 1 113 ? 29.166 -3.177 6.248 1.00 41.31 113 SER A C 1
ATOM 824 O O . SER A 1 113 ? 27.986 -3.180 5.903 1.00 41.31 113 SER A O 1
ATOM 826 N N . THR A 1 114 ? 30.052 -2.287 5.812 1.00 46.72 114 THR A N 1
ATOM 827 C CA . THR A 1 114 ? 29.843 -1.258 4.794 1.00 46.72 114 THR A CA 1
ATOM 828 C C . THR A 1 114 ? 29.646 -1.905 3.423 1.00 46.72 114 THR A C 1
ATOM 830 O O . THR A 1 114 ? 30.574 -1.947 2.620 1.00 46.72 114 THR A O 1
ATOM 833 N N . LYS A 1 115 ? 28.456 -2.449 3.176 1.00 51.69 115 LYS A N 1
ATOM 834 C CA . LYS A 1 115 ? 27.970 -2.776 1.834 1.00 51.69 115 LYS A CA 1
ATOM 835 C C . LYS A 1 115 ? 26.868 -1.788 1.480 1.00 51.69 115 LYS A C 1
ATOM 837 O O . LYS A 1 115 ? 26.004 -1.517 2.317 1.00 51.69 115 LYS A O 1
ATOM 842 N N . SER A 1 116 ? 26.947 -1.214 0.285 1.00 51.75 116 SER A N 1
ATOM 843 C CA . SER A 1 116 ? 25.920 -0.314 -0.240 1.00 51.75 116 SER A CA 1
ATOM 844 C C . SER A 1 116 ? 24.594 -1.069 -0.376 1.00 51.75 116 SER A C 1
ATOM 846 O O . SER A 1 116 ? 24.603 -2.282 -0.582 1.00 51.75 116 SER A O 1
ATOM 848 N N . ALA A 1 117 ? 23.457 -0.369 -0.315 1.00 46.31 117 ALA A N 1
ATOM 849 C CA . ALA A 1 117 ? 22.157 -0.952 -0.672 1.00 46.31 117 ALA A CA 1
ATOM 850 C C . ALA A 1 117 ? 22.208 -1.620 -2.063 1.00 46.31 117 ALA A C 1
ATOM 852 O O . ALA A 1 117 ? 21.645 -2.689 -2.266 1.00 46.31 117 ALA A O 1
ATOM 853 N N . MET A 1 118 ? 23.013 -1.052 -2.967 1.00 43.25 118 MET A N 1
ATOM 854 C CA . MET A 1 118 ? 23.300 -1.581 -4.300 1.00 43.25 118 MET A CA 1
ATOM 855 C C . MET A 1 118 ? 23.996 -2.951 -4.290 1.00 43.25 118 MET A C 1
ATOM 857 O O . MET A 1 118 ? 23.663 -3.802 -5.104 1.00 43.25 118 MET A O 1
ATOM 861 N N . ASP A 1 119 ? 24.927 -3.190 -3.359 1.00 57.81 119 ASP A N 1
ATOM 862 C CA . ASP A 1 119 ? 25.633 -4.477 -3.268 1.00 57.81 119 ASP A CA 1
ATOM 863 C C . ASP A 1 119 ? 24.680 -5.583 -2.798 1.00 57.81 119 ASP A C 1
ATOM 865 O O . ASP A 1 119 ? 24.771 -6.721 -3.245 1.00 57.81 119 ASP A O 1
ATOM 869 N N . ARG A 1 120 ? 23.734 -5.232 -1.919 1.00 62.78 120 ARG A N 1
ATOM 870 C CA . ARG A 1 120 ? 22.723 -6.161 -1.396 1.00 62.78 120 ARG A CA 1
ATOM 871 C C . ARG A 1 120 ? 21.663 -6.486 -2.444 1.00 62.78 120 ARG A C 1
ATOM 873 O O . ARG A 1 120 ? 21.291 -7.644 -2.593 1.00 62.78 120 ARG A O 1
ATOM 880 N N . LEU A 1 121 ? 21.237 -5.479 -3.208 1.00 50.34 121 LEU A N 1
ATOM 881 C CA . LEU A 1 121 ? 20.296 -5.660 -4.311 1.00 50.34 121 LEU A CA 1
ATOM 882 C C . LEU A 1 121 ? 20.915 -6.499 -5.440 1.00 50.34 121 LEU A C 1
ATOM 884 O O . LEU A 1 121 ? 20.260 -7.385 -5.979 1.00 50.34 121 LEU A O 1
ATOM 888 N N . GLN A 1 122 ? 22.189 -6.261 -5.767 1.00 61.78 122 GLN A N 1
ATOM 889 C CA . GLN A 1 122 ? 22.901 -7.046 -6.776 1.00 61.78 122 GLN A CA 1
ATOM 890 C C . GLN A 1 122 ? 23.098 -8.501 -6.327 1.00 61.78 122 GLN A C 1
ATOM 892 O O . GLN A 1 122 ? 22.899 -9.406 -7.129 1.00 61.78 122 GLN A O 1
ATOM 897 N N . GLU A 1 123 ? 23.412 -8.738 -5.048 1.00 71.62 123 GLU A N 1
ATOM 898 C CA . GLU A 1 123 ? 23.492 -10.092 -4.481 1.00 71.62 123 GLU A CA 1
ATOM 899 C C . GLU A 1 123 ? 22.139 -10.824 -4.558 1.00 71.62 123 GLU A C 1
ATOM 901 O O . GLU A 1 123 ? 22.101 -11.990 -4.953 1.00 71.62 123 GLU A O 1
ATOM 906 N N . ALA A 1 124 ? 21.026 -10.139 -4.273 1.00 55.44 124 ALA A N 1
ATOM 907 C CA . ALA A 1 124 ? 19.682 -10.701 -4.420 1.00 55.44 124 ALA A CA 1
ATOM 908 C C . ALA A 1 124 ? 19.350 -11.045 -5.886 1.00 55.44 124 ALA A C 1
ATOM 910 O O . ALA A 1 124 ? 18.872 -12.142 -6.174 1.00 55.44 124 ALA A O 1
ATOM 911 N N . VAL A 1 125 ? 19.669 -10.154 -6.830 1.00 63.69 125 VAL A N 1
ATOM 912 C CA . VAL A 1 125 ? 19.458 -10.382 -8.272 1.00 63.69 125 VAL A CA 1
ATOM 913 C C . VAL A 1 125 ? 20.308 -11.544 -8.791 1.00 63.69 125 VAL A C 1
ATOM 915 O O . VAL A 1 125 ? 19.821 -12.371 -9.566 1.00 63.69 125 VAL A O 1
ATOM 918 N N . ASP A 1 126 ? 21.564 -11.642 -8.359 1.00 71.62 126 ASP A N 1
ATOM 919 C CA . ASP A 1 126 ? 22.466 -12.720 -8.766 1.00 71.62 126 ASP A CA 1
ATOM 920 C C . ASP A 1 126 ? 22.014 -14.076 -8.200 1.00 71.62 126 ASP A C 1
ATOM 922 O O . ASP A 1 126 ? 22.121 -15.096 -8.886 1.00 71.62 126 ASP A O 1
ATOM 926 N N . MET A 1 127 ? 21.427 -14.099 -6.998 1.00 62.81 127 MET A N 1
ATOM 927 C CA . MET A 1 127 ? 20.805 -15.307 -6.450 1.00 62.81 127 MET A CA 1
ATOM 928 C C . MET A 1 127 ? 19.539 -15.706 -7.195 1.00 62.81 127 MET A C 1
ATOM 930 O O . MET A 1 127 ? 19.402 -16.877 -7.525 1.00 62.81 127 MET A O 1
ATOM 934 N N . VAL A 1 128 ? 18.662 -14.766 -7.550 1.00 61.25 128 VAL A N 1
ATOM 935 C CA . VAL A 1 128 ? 17.471 -15.069 -8.364 1.00 61.25 128 VAL A CA 1
ATOM 936 C C . VAL A 1 128 ? 17.875 -15.625 -9.733 1.00 61.25 128 VAL A C 1
ATOM 938 O O . VAL A 1 128 ? 17.287 -16.601 -10.206 1.00 61.25 128 VAL A O 1
ATOM 941 N N . LYS A 1 129 ? 18.932 -15.079 -10.350 1.00 70.69 129 LYS A N 1
ATOM 942 C CA . LYS A 1 129 ? 19.508 -15.618 -11.595 1.00 70.69 129 LYS A CA 1
ATOM 943 C C . LYS A 1 129 ? 20.060 -17.033 -11.394 1.00 70.69 129 LYS A C 1
ATOM 945 O O . LYS A 1 129 ? 19.760 -17.910 -12.202 1.00 70.69 129 LYS A O 1
ATOM 950 N N . ALA A 1 130 ? 20.783 -17.287 -10.303 1.00 60.44 130 ALA A N 1
ATOM 951 C CA . ALA A 1 130 ? 21.310 -18.614 -9.985 1.00 60.44 130 ALA A CA 1
ATOM 952 C C . ALA A 1 130 ? 20.203 -19.646 -9.691 1.00 60.44 130 ALA A C 1
ATOM 954 O O . ALA A 1 130 ? 20.299 -20.792 -10.136 1.00 60.44 130 ALA A O 1
ATOM 955 N N . THR A 1 131 ? 19.135 -19.249 -8.996 1.00 56.19 131 THR A N 1
ATOM 956 C CA . THR A 1 131 ? 17.962 -20.091 -8.722 1.00 56.19 131 THR A CA 1
ATOM 957 C C . THR A 1 131 ? 17.218 -20.407 -10.017 1.00 56.19 131 THR A C 1
ATOM 959 O O . THR A 1 131 ? 16.967 -21.575 -10.295 1.00 56.19 131 THR A O 1
ATOM 962 N N . ARG A 1 132 ? 17.004 -19.414 -10.889 1.00 49.25 132 ARG A N 1
ATOM 963 C CA . ARG A 1 132 ? 16.393 -19.593 -12.217 1.00 49.25 132 ARG A CA 1
ATOM 964 C C . ARG A 1 132 ? 17.203 -20.525 -13.122 1.00 49.25 132 ARG A C 1
ATOM 966 O O . ARG A 1 132 ? 16.636 -21.389 -13.788 1.00 49.25 132 ARG A O 1
ATOM 973 N N . GLU A 1 133 ? 18.528 -20.383 -13.151 1.00 61.25 133 GLU A N 1
ATOM 974 C CA . GLU A 1 133 ? 19.413 -21.275 -13.914 1.00 61.25 133 GLU A CA 1
ATOM 975 C C . GLU A 1 133 ? 19.391 -22.712 -13.371 1.00 61.25 133 GLU A C 1
ATOM 977 O O . GLU A 1 133 ? 19.462 -23.671 -14.143 1.00 61.25 133 GLU A O 1
ATOM 982 N N . ARG A 1 134 ? 19.236 -22.875 -12.052 1.00 54.38 134 ARG A N 1
ATOM 983 C CA . ARG A 1 134 ? 19.128 -24.177 -11.387 1.00 54.38 134 ARG A CA 1
ATOM 984 C C . ARG A 1 134 ? 17.753 -24.822 -11.617 1.00 54.38 134 ARG A C 1
ATOM 986 O O . ARG A 1 134 ? 17.694 -26.011 -11.932 1.00 54.38 134 ARG A O 1
ATOM 993 N N . GLU A 1 135 ? 16.670 -24.054 -11.587 1.00 52.66 135 GLU A N 1
ATOM 994 C CA . GLU A 1 135 ? 15.308 -24.508 -11.913 1.00 52.66 135 GLU A CA 1
ATOM 995 C C . GLU A 1 135 ? 15.168 -24.927 -13.384 1.00 52.66 135 GLU A C 1
ATOM 997 O O . GLU A 1 135 ? 14.557 -25.954 -13.683 1.00 52.66 135 GLU A O 1
ATOM 1002 N N . LEU A 1 136 ? 15.826 -24.213 -14.304 1.00 55.62 136 LEU A N 1
ATOM 1003 C CA . LEU A 1 136 ? 15.938 -24.612 -15.713 1.00 55.62 136 LEU A CA 1
ATOM 1004 C C . LEU A 1 136 ? 16.783 -25.886 -15.906 1.00 55.62 136 LEU A C 1
ATOM 1006 O O . LEU A 1 136 ? 16.571 -26.623 -16.871 1.00 55.62 136 LEU A O 1
ATOM 1010 N N . ALA A 1 137 ? 17.732 -26.163 -15.004 1.00 55.25 137 ALA A N 1
ATOM 1011 C CA . ALA A 1 137 ? 18.639 -27.308 -15.090 1.00 55.25 137 ALA A CA 1
ATOM 1012 C C . ALA A 1 137 ? 18.126 -28.586 -14.399 1.00 55.25 137 ALA A C 1
ATOM 1014 O O . ALA A 1 137 ? 18.600 -29.676 -14.729 1.00 55.25 137 ALA A O 1
ATOM 1015 N N . THR A 1 138 ? 17.173 -28.500 -13.465 1.00 45.69 138 THR A N 1
ATOM 1016 C CA . THR A 1 138 ? 16.765 -29.654 -12.643 1.00 45.69 138 THR A CA 1
ATOM 1017 C C . THR A 1 138 ? 15.259 -29.889 -12.628 1.00 45.69 138 THR A C 1
ATOM 1019 O O . THR A 1 138 ? 14.532 -29.532 -11.708 1.00 45.69 138 THR A O 1
ATOM 1022 N N . GLY A 1 139 ? 14.793 -30.638 -13.628 1.00 48.47 139 GLY A N 1
ATOM 1023 C CA . GLY A 1 139 ? 13.583 -31.434 -13.478 1.00 48.47 139 GLY A CA 1
ATOM 1024 C C . GLY A 1 139 ? 13.816 -32.559 -12.462 1.00 48.47 139 GLY A C 1
ATOM 1025 O O . GLY A 1 139 ? 14.556 -33.497 -12.749 1.00 48.47 139 GLY A O 1
ATOM 1026 N N . LYS A 1 140 ? 13.094 -32.490 -11.335 1.00 39.81 140 LYS A N 1
ATOM 1027 C CA . LYS A 1 140 ? 12.913 -33.519 -10.288 1.00 39.81 140 LYS A CA 1
ATOM 1028 C C . LYS A 1 140 ? 14.053 -33.696 -9.263 1.00 39.81 140 LYS A C 1
ATOM 1030 O O . LYS A 1 140 ? 15.016 -34.411 -9.513 1.00 39.81 140 LYS A O 1
ATOM 1035 N N . GLY A 1 141 ? 13.769 -33.256 -8.033 1.00 33.91 141 GLY A N 1
ATOM 1036 C CA . GLY A 1 141 ? 14.011 -34.056 -6.828 1.00 33.91 141 GLY A CA 1
ATOM 1037 C C . GLY A 1 141 ? 15.027 -33.525 -5.815 1.00 33.91 141 GLY A C 1
ATOM 1038 O O . GLY A 1 141 ? 16.218 -33.714 -6.011 1.00 33.91 141 GLY A O 1
ATOM 1039 N N . ALA A 1 142 ? 14.468 -33.058 -4.694 1.00 40.69 142 ALA A N 1
ATOM 1040 C CA . ALA A 1 142 ? 14.909 -33.227 -3.304 1.00 40.69 142 ALA A CA 1
ATOM 1041 C C . ALA A 1 142 ? 16.172 -32.506 -2.780 1.00 40.69 142 ALA A C 1
ATOM 1043 O O . ALA A 1 142 ? 17.288 -32.729 -3.238 1.00 40.69 142 ALA A O 1
ATOM 1044 N N . ASP A 1 143 ? 15.885 -31.786 -1.691 1.00 37.41 143 ASP A N 1
ATOM 1045 C CA . ASP A 1 143 ? 16.666 -31.511 -0.482 1.00 37.41 143 ASP A CA 1
ATOM 1046 C C . ASP A 1 143 ? 17.702 -30.373 -0.480 1.00 37.41 143 ASP A C 1
ATOM 1048 O O . ASP A 1 143 ? 18.810 -30.488 -0.997 1.00 37.41 143 ASP A O 1
ATOM 1052 N N . GLU A 1 144 ? 17.251 -29.315 0.210 1.00 49.84 144 GLU A N 1
ATOM 1053 C CA . GLU A 1 144 ? 17.915 -28.505 1.243 1.00 49.84 144 GLU A CA 1
ATOM 1054 C C . GLU A 1 144 ? 19.158 -27.663 0.885 1.00 49.84 144 GLU A C 1
ATOM 1056 O O . GLU A 1 144 ? 20.146 -28.106 0.306 1.00 49.84 144 GLU A O 1
ATOM 1061 N N . ASP A 1 145 ? 19.083 -26.422 1.379 1.00 41.47 145 ASP A N 1
ATOM 1062 C CA . ASP A 1 145 ? 20.181 -25.522 1.730 1.00 41.47 145 ASP A CA 1
ATOM 1063 C C . ASP A 1 145 ? 20.827 -24.682 0.621 1.00 41.47 145 ASP A C 1
ATOM 1065 O O . ASP A 1 145 ? 21.906 -24.964 0.093 1.00 41.47 145 ASP A O 1
ATOM 1069 N N . ALA A 1 146 ? 20.189 -23.540 0.360 1.00 41.47 146 ALA A N 1
ATOM 1070 C CA . ALA A 1 146 ? 20.743 -22.224 0.702 1.00 41.47 146 ALA A CA 1
ATOM 1071 C C . ALA A 1 146 ? 19.697 -21.163 0.334 1.00 41.47 146 ALA A C 1
ATOM 1073 O O . ALA A 1 146 ? 19.866 -20.418 -0.632 1.00 41.47 146 ALA A O 1
ATOM 1074 N N . GLU A 1 147 ? 18.580 -21.151 1.059 1.00 44.12 147 GLU A N 1
ATOM 1075 C CA . GLU A 1 147 ? 17.642 -20.038 0.993 1.00 44.12 147 GLU A CA 1
ATOM 1076 C C . GLU A 1 147 ? 18.371 -18.857 1.645 1.00 44.12 147 GLU A C 1
ATOM 1078 O O . GLU A 1 147 ? 18.721 -18.853 2.825 1.00 44.12 147 GLU A O 1
ATOM 1083 N N . SER A 1 148 ? 18.829 -17.917 0.820 1.00 42.38 148 SER A N 1
ATOM 1084 C CA . SER A 1 148 ? 19.262 -16.635 1.348 1.00 42.38 148 SER A CA 1
ATOM 1085 C C . SER A 1 148 ? 17.990 -15.906 1.727 1.00 42.38 148 SER A C 1
ATOM 1087 O O . SER A 1 148 ? 17.457 -15.158 0.908 1.00 42.38 148 SER A O 1
ATOM 1089 N N . ASP A 1 149 ? 17.533 -16.169 2.947 1.00 45.38 149 ASP A N 1
ATOM 1090 C CA . ASP A 1 149 ? 16.308 -15.659 3.554 1.00 45.38 149 ASP A CA 1
ATOM 1091 C C . ASP A 1 149 ? 16.387 -14.138 3.742 1.00 45.38 149 ASP A C 1
ATOM 1093 O O . ASP A 1 149 ? 16.462 -13.615 4.857 1.00 45.38 149 ASP A O 1
ATOM 1097 N N . VAL A 1 150 ? 16.399 -13.377 2.648 1.00 53.00 150 VAL A N 1
ATOM 1098 C CA . VAL A 1 150 ? 15.796 -12.054 2.715 1.00 53.00 150 VAL A CA 1
ATOM 1099 C C . VAL A 1 150 ? 14.314 -12.344 2.863 1.00 53.00 150 VAL A C 1
ATOM 1101 O O . VAL A 1 150 ? 13.643 -12.625 1.879 1.00 53.00 150 VAL A O 1
ATOM 1104 N N . ASP A 1 151 ? 13.868 -12.361 4.117 1.00 79.50 151 ASP A N 1
ATOM 1105 C CA . ASP A 1 151 ? 12.468 -12.472 4.506 1.00 79.50 151 ASP A CA 1
ATOM 1106 C C . ASP A 1 151 ? 11.621 -11.600 3.561 1.00 79.50 151 ASP A C 1
ATOM 1108 O O . ASP A 1 151 ? 11.889 -10.400 3.418 1.00 79.50 151 ASP A O 1
ATOM 1112 N N . ASP A 1 152 ? 10.647 -12.200 2.870 1.00 83.75 152 ASP A N 1
ATOM 1113 C CA . ASP A 1 152 ? 9.767 -11.509 1.919 1.00 83.75 152 ASP A CA 1
ATOM 1114 C C . ASP A 1 152 ? 9.104 -10.292 2.595 1.00 83.75 152 ASP A C 1
ATOM 1116 O O . ASP A 1 152 ? 8.901 -9.250 1.961 1.00 83.75 152 ASP A O 1
ATOM 1120 N N . LEU A 1 153 ? 8.882 -10.367 3.915 1.00 87.38 153 LEU A N 1
ATOM 1121 C CA . LEU A 1 153 ? 8.420 -9.264 4.750 1.00 87.38 153 LEU A CA 1
ATOM 1122 C C . LEU A 1 153 ? 9.434 -8.106 4.812 1.00 87.38 153 LEU A C 1
ATOM 1124 O O . LEU A 1 153 ? 9.065 -6.936 4.661 1.00 87.38 153 LEU A O 1
ATOM 1128 N N . GLN A 1 154 ? 10.720 -8.408 5.005 1.00 90.56 154 GLN A N 1
ATOM 1129 C CA . GLN A 1 154 ? 11.799 -7.415 4.983 1.00 90.56 154 GLN A CA 1
ATOM 1130 C C . GLN A 1 154 ? 11.934 -6.791 3.589 1.00 90.56 154 GLN A C 1
ATOM 1132 O O . GLN A 1 154 ? 12.040 -5.567 3.475 1.00 90.56 154 GLN A O 1
ATOM 1137 N N . LEU A 1 155 ? 11.873 -7.600 2.527 1.00 91.69 155 LEU A N 1
ATOM 1138 C CA . LEU A 1 155 ? 11.933 -7.104 1.152 1.00 91.69 155 LEU A CA 1
ATOM 1139 C C . LEU A 1 155 ? 10.725 -6.213 0.822 1.00 91.69 155 LEU A C 1
ATOM 1141 O O . LEU A 1 155 ? 10.875 -5.188 0.146 1.00 91.69 155 LEU A O 1
ATOM 1145 N N . ALA A 1 156 ? 9.538 -6.547 1.337 1.00 93.50 156 ALA A N 1
ATOM 1146 C CA . ALA A 1 156 ? 8.352 -5.712 1.208 1.00 93.50 156 ALA A CA 1
ATOM 1147 C C . ALA A 1 156 ? 8.574 -4.324 1.824 1.00 93.50 156 ALA A C 1
ATOM 1149 O O . ALA A 1 156 ? 8.310 -3.306 1.176 1.00 93.50 156 ALA A O 1
ATOM 1150 N N . TRP A 1 157 ? 9.110 -4.269 3.046 1.00 95.12 157 TRP A N 1
ATOM 1151 C CA . TRP A 1 157 ? 9.422 -3.008 3.716 1.00 95.12 157 TRP A CA 1
ATOM 1152 C C . TRP A 1 157 ? 10.460 -2.183 2.960 1.00 95.12 157 TRP A C 1
ATOM 1154 O O . TRP A 1 157 ? 10.247 -0.987 2.764 1.00 95.12 157 TRP A O 1
ATOM 1164 N N . GLU A 1 158 ? 11.542 -2.803 2.484 1.00 94.94 158 GLU A N 1
ATOM 1165 C CA . GLU A 1 158 ? 12.585 -2.107 1.721 1.00 94.94 158 GLU A CA 1
ATOM 1166 C C . GLU A 1 158 ? 12.019 -1.462 0.451 1.00 94.94 158 GLU A C 1
ATOM 1168 O O . GLU A 1 158 ? 12.293 -0.292 0.173 1.00 94.94 158 GLU A O 1
ATOM 1173 N N . ASN A 1 159 ? 11.163 -2.181 -0.279 1.00 95.75 159 ASN A N 1
ATOM 1174 C CA . ASN A 1 159 ? 10.496 -1.654 -1.467 1.00 95.75 159 ASN A CA 1
ATOM 1175 C C . ASN A 1 159 ? 9.536 -0.501 -1.131 1.00 95.75 159 ASN A C 1
ATOM 1177 O O . ASN A 1 159 ? 9.551 0.534 -1.801 1.00 95.75 159 ASN A O 1
ATOM 1181 N N . LEU A 1 160 ? 8.727 -0.629 -0.076 1.00 97.38 160 LEU A N 1
ATOM 1182 C CA . LEU A 1 160 ? 7.796 0.426 0.343 1.00 97.38 160 LEU A CA 1
ATOM 1183 C C . LEU A 1 160 ? 8.529 1.680 0.850 1.00 97.38 160 LEU A C 1
ATOM 1185 O O . LEU A 1 160 ? 8.141 2.805 0.525 1.00 97.38 160 LEU A O 1
ATOM 1189 N N . GLU A 1 161 ? 9.620 1.513 1.595 1.00 97.38 161 GLU A N 1
ATOM 1190 C CA . GLU A 1 161 ? 10.480 2.617 2.027 1.00 97.38 161 GLU A CA 1
ATOM 1191 C C . GLU A 1 161 ? 11.166 3.303 0.853 1.00 97.38 161 GLU A C 1
ATOM 1193 O O . GLU A 1 161 ? 11.197 4.535 0.767 1.00 97.38 161 GLU A O 1
ATOM 1198 N N . GLN A 1 162 ? 11.663 2.523 -0.102 1.00 96.12 162 GLN A N 1
ATOM 1199 C CA . GLN A 1 162 ? 12.286 3.086 -1.286 1.00 96.12 162 GLN A CA 1
ATOM 1200 C C . GLN A 1 162 ? 11.258 3.799 -2.180 1.00 96.12 162 GLN A C 1
ATOM 1202 O O . GLN A 1 162 ? 11.551 4.867 -2.725 1.00 96.12 162 GLN A O 1
ATOM 1207 N N . CYS A 1 163 ? 10.018 3.302 -2.252 1.00 97.62 163 CYS A N 1
ATOM 1208 C CA . CYS A 1 163 ? 8.898 4.034 -2.843 1.00 97.62 163 CYS A CA 1
ATOM 1209 C C . CYS A 1 163 ? 8.688 5.382 -2.133 1.00 97.62 163 CYS A C 1
ATOM 1211 O O . CYS A 1 163 ? 8.621 6.422 -2.795 1.00 97.62 163 CYS A O 1
ATOM 1213 N N . ARG A 1 164 ? 8.656 5.402 -0.793 1.00 97.56 164 ARG A N 1
ATOM 1214 C CA . ARG A 1 164 ? 8.535 6.638 -0.003 1.00 97.56 164 ARG A CA 1
ATOM 1215 C C . ARG A 1 164 ? 9.671 7.623 -0.284 1.00 97.56 164 ARG A C 1
ATOM 1217 O O . ARG A 1 164 ? 9.410 8.820 -0.396 1.00 97.56 164 ARG A O 1
ATOM 1224 N N . ASN A 1 165 ? 10.902 7.146 -0.450 1.00 96.81 165 ASN A N 1
ATOM 1225 C CA . ASN A 1 165 ? 12.039 7.985 -0.839 1.00 96.81 165 ASN A CA 1
ATOM 1226 C C . ASN A 1 165 ? 11.850 8.580 -2.241 1.00 96.81 165 ASN A C 1
ATOM 1228 O O . ASN A 1 165 ? 12.050 9.779 -2.434 1.00 96.81 165 ASN A O 1
ATOM 1232 N N . CYS A 1 166 ? 11.390 7.782 -3.207 1.00 96.44 166 CYS A N 1
ATOM 1233 C CA . CYS A 1 166 ? 11.092 8.264 -4.557 1.00 96.44 166 CYS A CA 1
ATOM 1234 C C . CYS A 1 166 ? 9.969 9.316 -4.560 1.00 96.44 166 CYS A C 1
ATOM 1236 O O . CYS A 1 166 ? 10.038 10.292 -5.308 1.00 96.44 166 CYS A O 1
ATOM 1238 N N . LEU A 1 167 ? 8.959 9.161 -3.697 1.00 97.00 167 LEU A N 1
ATOM 1239 C CA . LEU A 1 167 ? 7.860 10.119 -3.549 1.00 97.00 167 LEU A CA 1
ATOM 1240 C C . LEU A 1 167 ? 8.332 11.502 -3.064 1.00 97.00 167 LEU A C 1
ATOM 1242 O O . LEU A 1 167 ? 7.737 12.510 -3.441 1.00 97.00 167 LEU A O 1
ATOM 1246 N N . GLN A 1 168 ? 9.437 11.588 -2.314 1.00 96.44 168 GLN A N 1
ATOM 1247 C CA . GLN A 1 168 ? 10.016 12.872 -1.882 1.00 96.44 168 GLN A CA 1
ATOM 1248 C C . GLN A 1 168 ? 10.592 13.702 -3.041 1.00 96.44 168 GLN A C 1
ATOM 1250 O O . GLN A 1 168 ? 10.846 14.894 -2.877 1.00 96.44 168 GLN A O 1
ATOM 1255 N N . LEU A 1 169 ? 10.794 13.096 -4.216 1.00 96.19 169 LEU A N 1
ATOM 1256 C CA . LEU A 1 169 ? 11.291 13.789 -5.407 1.00 96.19 169 LEU A CA 1
ATOM 1257 C C . LEU A 1 169 ? 10.197 14.572 -6.145 1.00 96.19 169 LEU A C 1
ATOM 1259 O O . LEU A 1 169 ? 10.505 15.364 -7.041 1.00 96.19 169 LEU A O 1
ATOM 1263 N N . PHE A 1 170 ? 8.925 14.325 -5.831 1.00 96.19 170 PHE A N 1
ATOM 1264 C CA . PHE A 1 170 ? 7.801 15.007 -6.462 1.00 96.19 170 PHE A CA 1
ATOM 1265 C C . PHE A 1 170 ? 7.556 16.366 -5.811 1.00 96.19 170 PHE A C 1
ATOM 1267 O O . PHE A 1 170 ? 7.653 16.530 -4.595 1.00 96.19 170 PHE A O 1
ATOM 1274 N N . THR A 1 171 ? 7.209 17.352 -6.635 1.00 96.25 171 THR A N 1
ATOM 1275 C CA . THR A 1 171 ? 6.665 18.614 -6.131 1.00 96.25 171 THR A CA 1
ATOM 1276 C C . THR A 1 171 ? 5.215 18.412 -5.700 1.00 96.25 171 THR A C 1
ATOM 1278 O O . THR A 1 171 ? 4.579 17.429 -6.074 1.00 96.25 171 THR A O 1
ATOM 1281 N N . GLU A 1 172 ? 4.662 19.353 -4.935 1.00 92.12 172 GLU A N 1
ATOM 1282 C CA . GLU A 1 172 ? 3.269 19.273 -4.478 1.00 92.12 172 GLU A CA 1
ATOM 1283 C C . GLU A 1 172 ? 2.259 19.204 -5.642 1.00 92.12 172 GLU A C 1
ATOM 1285 O O . GLU A 1 172 ? 1.245 18.518 -5.539 1.00 92.12 172 GLU A O 1
ATOM 1290 N N . GLU A 1 173 ? 2.564 19.869 -6.762 1.00 91.75 173 GLU A N 1
ATOM 1291 C CA . GLU A 1 173 ? 1.725 19.905 -7.970 1.00 91.75 173 GLU A CA 1
ATOM 1292 C C . GLU A 1 173 ? 1.757 18.591 -8.764 1.00 91.75 173 GLU A C 1
ATOM 1294 O O . GLU A 1 173 ? 0.761 18.213 -9.378 1.00 91.75 173 GLU A O 1
ATOM 1299 N N . GLU A 1 174 ? 2.893 17.891 -8.754 1.00 93.94 174 GLU A N 1
ATOM 1300 C CA . GLU A 1 174 ? 3.101 16.634 -9.488 1.00 93.94 174 GLU A CA 1
ATOM 1301 C C . GLU A 1 174 ? 2.835 15.392 -8.629 1.00 93.94 174 GLU A C 1
ATOM 1303 O O . GLU A 1 174 ? 2.897 14.268 -9.130 1.00 93.94 174 GLU A O 1
ATOM 1308 N N . MET A 1 175 ? 2.606 15.581 -7.329 1.00 95.19 175 MET A N 1
ATOM 1309 C CA . MET A 1 175 ? 2.559 14.506 -6.350 1.00 95.19 175 MET A CA 1
ATOM 1310 C C . MET A 1 175 ? 1.462 13.488 -6.698 1.00 95.19 175 MET A C 1
ATOM 1312 O O . MET A 1 175 ? 0.279 13.847 -6.749 1.00 95.19 175 MET A O 1
ATOM 1316 N N . PRO A 1 176 ? 1.804 12.196 -6.857 1.00 95.94 176 PRO A N 1
ATOM 1317 C CA . PRO A 1 176 ? 0.810 11.144 -7.004 1.00 95.94 176 PRO A CA 1
ATOM 1318 C C . PRO A 1 176 ? 0.201 10.831 -5.629 1.00 95.94 176 PRO A C 1
ATOM 1320 O O . PRO A 1 176 ? 0.533 9.829 -4.998 1.00 95.94 176 PRO A O 1
ATOM 1323 N N . TRP A 1 177 ? -0.689 11.704 -5.143 1.00 95.69 177 TRP A N 1
ATOM 1324 C CA . TRP A 1 177 ? -1.253 11.634 -3.786 1.00 95.69 177 TRP A CA 1
ATOM 1325 C C . TRP A 1 177 ? -1.895 10.288 -3.453 1.00 95.69 177 TRP A C 1
ATOM 1327 O O . TRP A 1 177 ? -1.752 9.805 -2.332 1.00 95.69 177 TRP A O 1
ATOM 1337 N N . ASP A 1 178 ? -2.544 9.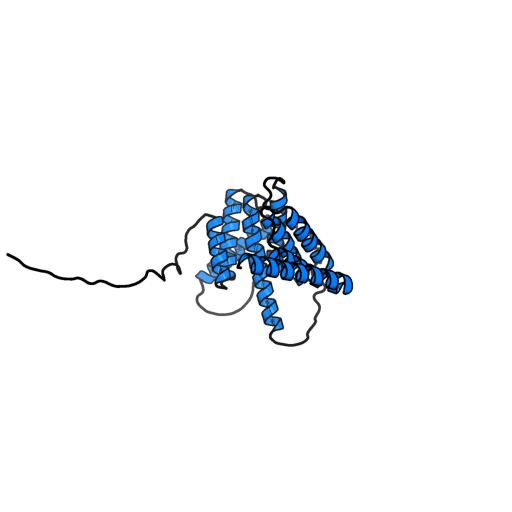650 -4.427 1.00 94.62 178 ASP A N 1
ATOM 1338 C CA . ASP A 1 178 ? -3.104 8.315 -4.232 1.00 94.62 178 ASP A CA 1
ATOM 1339 C C . ASP A 1 178 ? -2.016 7.256 -3.969 1.00 94.62 178 ASP A C 1
ATOM 1341 O O . ASP A 1 178 ? -2.150 6.446 -3.052 1.00 94.62 178 ASP A O 1
ATOM 1345 N N . LEU A 1 179 ? -0.903 7.299 -4.709 1.00 96.06 179 LEU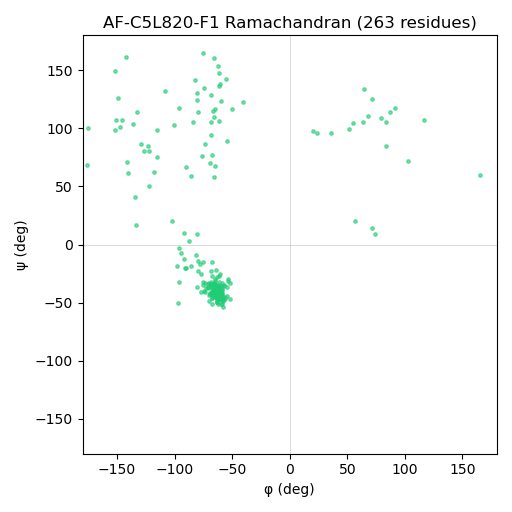 A N 1
ATOM 1346 C CA . LEU A 1 179 ? 0.238 6.412 -4.478 1.00 96.06 179 LEU A CA 1
ATOM 1347 C C . LEU A 1 179 ? 0.871 6.678 -3.107 1.00 96.06 179 LEU A C 1
ATOM 1349 O O . LEU A 1 179 ? 1.142 5.738 -2.366 1.00 96.06 179 LEU A O 1
ATOM 1353 N N . ALA A 1 180 ? 1.047 7.949 -2.735 1.00 97.38 180 ALA A N 1
ATOM 1354 C CA . ALA A 1 180 ? 1.595 8.322 -1.433 1.00 97.38 180 ALA A CA 1
ATOM 1355 C C . ALA A 1 180 ? 0.720 7.825 -0.271 1.00 97.38 180 ALA A C 1
ATOM 1357 O O . ALA A 1 180 ? 1.225 7.217 0.673 1.00 97.38 180 ALA A O 1
ATOM 1358 N N . ARG A 1 181 ? -0.603 8.003 -0.366 1.00 97.38 181 ARG A N 1
ATOM 1359 C CA . ARG A 1 181 ? -1.570 7.480 0.609 1.00 97.38 181 ARG A CA 1
ATOM 1360 C C . ARG A 1 181 ? -1.467 5.964 0.745 1.00 97.38 181 ARG A C 1
ATOM 1362 O O . ARG A 1 181 ? -1.428 5.453 1.866 1.00 97.38 181 ARG A O 1
ATOM 1369 N N . ARG A 1 182 ? -1.456 5.244 -0.382 1.00 96.75 182 ARG A N 1
ATOM 1370 C CA . ARG A 1 182 ? -1.363 3.780 -0.388 1.00 96.75 182 ARG A CA 1
ATOM 1371 C C . ARG A 1 182 ? -0.032 3.303 0.189 1.00 96.75 182 ARG A C 1
ATOM 1373 O O . ARG A 1 182 ? -0.041 2.377 0.991 1.00 96.75 182 ARG A O 1
ATOM 1380 N N . CYS A 1 183 ? 1.073 3.980 -0.126 1.00 98.06 183 CYS A N 1
ATOM 1381 C CA . CYS A 1 183 ? 2.396 3.695 0.432 1.00 98.06 183 CYS A CA 1
ATOM 1382 C C . CYS A 1 183 ? 2.406 3.809 1.963 1.00 98.06 183 CYS A C 1
ATOM 1384 O O . CYS A 1 183 ? 2.805 2.865 2.639 1.00 98.06 183 CYS A O 1
ATOM 1386 N N . HIS A 1 184 ? 1.905 4.918 2.519 1.00 98.38 184 HIS A N 1
ATOM 1387 C CA . HIS A 1 184 ? 1.775 5.078 3.972 1.00 98.38 184 HIS A CA 1
ATOM 1388 C C . HIS A 1 184 ? 0.841 4.029 4.591 1.00 98.38 184 HIS A C 1
ATOM 1390 O O . HIS A 1 184 ? 1.145 3.472 5.639 1.00 98.38 184 HIS A O 1
ATOM 1396 N N . SER A 1 185 ? -0.264 3.695 3.917 1.00 97.25 185 SER A N 1
ATOM 1397 C CA . SER A 1 185 ? -1.188 2.663 4.407 1.00 97.25 185 SER A CA 1
ATOM 1398 C C . SER A 1 185 ? -0.522 1.282 4.477 1.00 97.25 185 SER A C 1
ATOM 1400 O O . SER A 1 185 ? -0.663 0.604 5.486 1.00 97.25 185 SER A O 1
ATOM 1402 N N . ARG A 1 186 ? 0.240 0.873 3.452 1.00 97.50 186 ARG A N 1
ATOM 1403 C CA . ARG A 1 186 ? 0.942 -0.426 3.450 1.00 97.50 186 ARG A CA 1
ATOM 1404 C C . ARG A 1 186 ? 2.121 -0.473 4.421 1.00 97.50 186 ARG A C 1
ATOM 1406 O O . ARG A 1 186 ? 2.341 -1.508 5.035 1.00 97.50 186 ARG A O 1
ATOM 1413 N N . LEU A 1 187 ? 2.833 0.637 4.631 1.00 98.00 187 LEU A N 1
ATOM 1414 C CA . LEU A 1 187 ? 3.827 0.725 5.711 1.00 98.00 187 LEU A CA 1
ATOM 1415 C C . LEU A 1 187 ? 3.170 0.570 7.093 1.00 98.00 187 LEU A C 1
ATOM 1417 O O . LEU A 1 187 ? 3.734 -0.087 7.965 1.00 98.00 187 LEU A O 1
ATOM 1421 N N . GLY A 1 188 ? 1.970 1.130 7.280 1.00 96.31 188 GLY A N 1
ATOM 1422 C CA . GLY A 1 188 ? 1.151 0.899 8.470 1.00 96.31 188 GLY A CA 1
ATOM 1423 C C . GLY A 1 188 ? 0.783 -0.575 8.656 1.00 96.31 188 GLY A C 1
ATOM 1424 O O . GLY A 1 188 ? 0.968 -1.102 9.750 1.00 96.31 188 GLY A O 1
ATOM 1425 N N . ASP A 1 189 ? 0.344 -1.254 7.591 1.00 95.19 189 ASP A N 1
ATOM 1426 C CA . ASP A 1 189 ? 0.030 -2.693 7.617 1.00 95.19 189 ASP A CA 1
ATOM 1427 C C . ASP A 1 189 ? 1.257 -3.530 8.006 1.00 95.19 189 ASP A C 1
ATOM 1429 O O . ASP A 1 189 ? 1.181 -4.357 8.911 1.00 95.19 189 ASP A O 1
ATOM 1433 N N . PHE A 1 190 ? 2.414 -3.258 7.395 1.00 94.62 190 PHE A N 1
ATOM 1434 C CA . PHE A 1 190 ? 3.681 -3.903 7.746 1.00 94.62 190 PHE A CA 1
ATOM 1435 C C . PHE A 1 190 ? 4.020 -3.730 9.236 1.00 94.62 190 PHE A C 1
ATOM 1437 O O . PHE A 1 190 ? 4.364 -4.688 9.927 1.00 94.62 190 PHE A O 1
ATOM 1444 N N . LEU A 1 191 ? 3.895 -2.508 9.764 1.00 94.06 191 LEU A N 1
ATOM 1445 C CA . LEU A 1 191 ? 4.154 -2.235 11.179 1.00 94.06 191 LEU A CA 1
ATOM 1446 C C . LEU A 1 191 ? 3.139 -2.931 12.089 1.00 94.06 191 LEU A C 1
ATOM 1448 O O . LEU A 1 191 ? 3.503 -3.357 13.182 1.00 94.06 191 LEU A O 1
ATOM 1452 N N . GLN A 1 192 ? 1.888 -3.061 11.649 1.00 89.94 192 GLN A N 1
ATOM 1453 C CA . GLN A 1 192 ? 0.856 -3.804 12.363 1.00 89.94 192 GLN A CA 1
ATOM 1454 C C . GLN A 1 192 ? 1.174 -5.307 12.412 1.00 89.94 192 GLN A C 1
ATOM 1456 O O . GLN A 1 192 ? 1.013 -5.894 13.480 1.00 89.94 192 GLN A O 1
ATOM 1461 N N . LEU A 1 193 ? 1.681 -5.906 11.325 1.00 89.44 193 LEU A N 1
ATOM 1462 C CA . LEU A 1 193 ? 2.151 -7.302 11.310 1.00 89.44 193 LEU A CA 1
ATOM 1463 C C . LEU A 1 193 ? 3.322 -7.531 12.271 1.00 89.44 193 LEU A C 1
ATOM 1465 O O . LEU A 1 193 ? 3.392 -8.566 12.921 1.00 89.44 193 LEU A O 1
ATOM 1469 N N . GLN A 1 194 ? 4.203 -6.540 12.423 1.00 88.88 194 GLN A N 1
ATOM 1470 C CA . GLN A 1 194 ? 5.276 -6.569 13.423 1.00 88.88 194 GLN A CA 1
ATOM 1471 C C . GLN A 1 194 ? 4.816 -6.175 14.841 1.00 88.88 194 GLN A C 1
ATOM 1473 O O . GLN A 1 194 ? 5.656 -5.938 15.707 1.00 88.88 194 GLN A O 1
ATOM 1478 N N . GLU A 1 195 ? 3.508 -6.024 15.079 1.00 90.06 195 GLU A N 1
ATOM 1479 C CA . GLU A 1 195 ? 2.910 -5.571 16.347 1.00 90.06 195 GLU A CA 1
ATOM 1480 C C . GLU A 1 195 ? 3.420 -4.203 16.849 1.00 90.06 195 GLU A C 1
ATOM 1482 O O . GLU A 1 195 ? 3.269 -3.819 18.013 1.00 90.06 195 GLU A O 1
ATOM 1487 N N . ARG A 1 196 ? 3.991 -3.395 15.954 1.00 92.69 196 ARG A N 1
ATOM 1488 C CA . ARG A 1 196 ? 4.517 -2.052 16.230 1.00 92.69 196 ARG A CA 1
ATOM 1489 C C . ARG A 1 196 ? 3.406 -1.008 16.129 1.00 92.69 196 ARG A C 1
ATOM 1491 O O . ARG A 1 196 ? 3.476 -0.052 15.355 1.00 92.69 196 ARG A O 1
ATOM 1498 N N . TYR A 1 197 ? 2.373 -1.186 16.950 1.00 92.88 197 TYR A N 1
ATOM 1499 C CA . TYR A 1 197 ? 1.123 -0.421 16.908 1.00 92.88 197 TYR A CA 1
ATOM 1500 C C . TYR A 1 197 ? 1.263 1.111 16.971 1.00 92.88 197 TYR A C 1
ATOM 1502 O O . TYR A 1 197 ? 0.595 1.767 16.168 1.00 92.88 197 TYR A O 1
ATOM 1510 N N . PRO A 1 198 ? 2.100 1.727 17.834 1.00 95.19 198 PRO A N 1
ATOM 1511 C CA . PRO A 1 198 ? 2.241 3.186 17.829 1.00 95.19 198 PRO A CA 1
ATOM 1512 C C . PRO A 1 198 ? 2.800 3.724 16.506 1.00 95.19 198 PRO A C 1
ATOM 1514 O O . PRO A 1 198 ? 2.323 4.732 15.995 1.00 95.19 198 PRO A O 1
ATOM 1517 N N . GLN A 1 199 ? 3.760 3.020 15.904 1.00 95.69 199 GLN A N 1
ATOM 1518 C CA . GLN A 1 199 ? 4.351 3.421 14.625 1.00 95.69 199 GLN A CA 1
ATOM 1519 C C . GLN A 1 199 ? 3.374 3.179 13.468 1.00 95.69 199 GLN A C 1
ATOM 1521 O O . GLN A 1 199 ? 3.265 4.015 12.575 1.00 95.69 199 GLN A O 1
ATOM 1526 N N . ALA A 1 200 ? 2.610 2.082 13.514 1.00 94.88 200 ALA A N 1
ATOM 1527 C CA . ALA A 1 200 ? 1.522 1.839 12.569 1.00 94.88 200 ALA A CA 1
ATOM 1528 C C . ALA A 1 200 ? 0.470 2.962 12.623 1.00 94.88 200 ALA A C 1
ATOM 1530 O O . ALA A 1 200 ? 0.033 3.454 11.582 1.00 94.88 200 ALA A O 1
ATOM 1531 N N . CYS A 1 201 ? 0.116 3.434 13.828 1.00 97.19 201 CYS A N 1
ATOM 1532 C CA . CYS A 1 201 ? -0.797 4.565 13.994 1.00 97.19 201 CYS A CA 1
ATOM 1533 C C . CYS A 1 201 ? -0.279 5.829 13.299 1.00 97.19 201 CYS A C 1
ATOM 1535 O O . CYS A 1 201 ? -1.053 6.475 12.598 1.00 97.19 201 CYS A O 1
ATOM 1537 N N . GLU A 1 202 ? 1.008 6.166 13.449 1.00 97.88 202 GLU A N 1
ATOM 1538 C CA . GLU A 1 202 ? 1.602 7.329 12.774 1.00 97.88 202 GLU A CA 1
ATOM 1539 C C . GLU A 1 202 ? 1.500 7.224 11.244 1.00 97.88 202 GLU A C 1
ATOM 1541 O O . GLU A 1 202 ? 1.194 8.209 10.570 1.00 97.88 202 GLU A O 1
ATOM 1546 N N . GLU A 1 203 ? 1.733 6.038 10.679 1.00 98.12 203 GLU A N 1
ATOM 1547 C CA . GLU A 1 203 ? 1.635 5.817 9.233 1.00 98.12 203 GLU A CA 1
ATOM 1548 C C . GLU A 1 203 ? 0.184 5.903 8.727 1.00 98.12 203 GLU A C 1
ATOM 1550 O O . GLU A 1 203 ? -0.082 6.565 7.718 1.00 98.12 203 GLU A O 1
ATOM 1555 N N . PHE A 1 204 ? -0.784 5.342 9.456 1.00 97.88 204 PHE A N 1
ATOM 1556 C CA . PHE A 1 204 ? -2.200 5.478 9.103 1.00 97.88 204 PHE A CA 1
ATOM 1557 C C . PHE A 1 204 ? -2.725 6.909 9.273 1.00 97.88 204 PHE A C 1
ATOM 1559 O O . PHE A 1 204 ? -3.513 7.375 8.447 1.00 97.88 204 PHE A O 1
ATOM 1566 N N . GLU A 1 205 ? -2.278 7.638 10.297 1.00 97.94 205 GLU A N 1
ATOM 1567 C CA . GLU A 1 205 ? -2.619 9.052 10.489 1.00 97.94 205 GLU A CA 1
ATOM 1568 C C . GLU A 1 205 ? -2.093 9.902 9.316 1.00 97.94 205 GLU A C 1
ATOM 1570 O O . GLU A 1 205 ? -2.868 10.661 8.727 1.00 97.94 205 GLU A O 1
ATOM 1575 N N . LYS A 1 206 ? -0.847 9.688 8.864 1.00 98.06 206 LYS A N 1
ATOM 1576 C CA . LYS A 1 206 ? -0.315 10.323 7.638 1.00 98.06 206 LYS A CA 1
ATOM 1577 C C . LYS A 1 206 ? -1.137 9.966 6.398 1.00 98.06 206 LYS A C 1
ATOM 1579 O O . LYS A 1 206 ? -1.447 10.843 5.590 1.00 98.06 206 LYS A O 1
ATOM 1584 N N . ALA A 1 207 ? -1.532 8.702 6.235 1.00 97.62 207 ALA A N 1
ATOM 1585 C CA . ALA A 1 207 ? -2.373 8.291 5.112 1.00 97.62 207 ALA A CA 1
ATOM 1586 C C . ALA A 1 207 ? -3.738 9.015 5.118 1.00 97.62 207 ALA A C 1
ATOM 1588 O O . ALA A 1 207 ? -4.216 9.446 4.064 1.00 97.62 207 ALA A O 1
ATOM 1589 N N . LEU A 1 208 ? -4.345 9.216 6.293 1.00 96.69 208 LEU A N 1
ATOM 1590 C CA . LEU A 1 208 ? -5.584 9.991 6.448 1.00 96.69 208 LEU A CA 1
ATOM 1591 C C . LEU A 1 208 ? -5.389 11.481 6.154 1.00 96.69 208 LEU A C 1
ATOM 1593 O O . LEU A 1 208 ? -6.263 12.095 5.540 1.00 96.69 208 LEU A O 1
ATOM 1597 N N . GLU A 1 209 ? -4.257 12.067 6.542 1.00 96.50 209 GLU A N 1
ATOM 1598 C CA . GLU A 1 209 ? -3.921 13.446 6.175 1.00 96.50 209 GLU A CA 1
ATOM 1599 C C . GLU A 1 209 ? -3.825 13.610 4.654 1.00 96.50 209 GLU A C 1
ATOM 1601 O O . GLU A 1 209 ? -4.385 14.562 4.098 1.00 96.50 209 GLU A O 1
ATOM 1606 N N . ILE A 1 210 ? -3.187 12.652 3.971 1.00 96.56 210 ILE A N 1
ATOM 1607 C CA . ILE A 1 210 ? -3.046 12.646 2.509 1.00 96.56 210 ILE A CA 1
ATOM 1608 C C . ILE A 1 210 ? -4.400 12.494 1.807 1.00 96.56 210 ILE A C 1
ATOM 1610 O O . ILE A 1 210 ? -4.590 13.097 0.752 1.00 96.56 210 ILE A O 1
ATOM 1614 N N . CYS A 1 211 ? -5.374 11.787 2.393 1.00 94.06 211 CYS A N 1
ATOM 1615 C CA . CYS A 1 211 ? -6.718 11.672 1.808 1.00 94.06 211 CYS A CA 1
ATOM 1616 C C . CYS A 1 211 ? -7.352 13.040 1.500 1.00 94.06 211 CYS A C 1
ATOM 1618 O O . CYS A 1 211 ? -8.100 13.160 0.533 1.00 94.06 211 CYS A O 1
ATOM 1620 N N . ASN A 1 212 ? -7.031 14.076 2.285 1.00 91.94 212 ASN A N 1
ATOM 1621 C CA . ASN A 1 212 ? -7.537 15.437 2.072 1.00 91.94 212 ASN A CA 1
ATOM 1622 C C . ASN A 1 212 ? -6.857 16.170 0.901 1.00 91.94 212 ASN A C 1
ATOM 1624 O O . ASN A 1 212 ? -7.354 17.207 0.465 1.00 91.94 212 ASN A O 1
ATOM 1628 N N . LYS A 1 213 ? -5.715 15.665 0.421 1.00 92.25 213 LYS A N 1
ATOM 1629 C CA . LYS A 1 213 ? -4.940 16.229 -0.695 1.00 92.25 213 LYS A CA 1
ATOM 1630 C C . LYS A 1 213 ? -5.223 15.533 -2.028 1.00 92.25 213 LYS A C 1
ATOM 1632 O O . LYS A 1 213 ? -4.923 16.095 -3.077 1.00 92.25 213 LYS A O 1
ATOM 1637 N N . CYS A 1 214 ? -5.797 14.330 -2.002 1.00 87.06 214 CYS A N 1
ATOM 1638 C CA . CYS A 1 214 ? -6.132 13.588 -3.212 1.00 87.06 214 CYS A CA 1
ATOM 1639 C C . CYS A 1 214 ? -7.150 14.336 -4.086 1.00 87.06 214 CYS A C 1
ATOM 1641 O O . CYS A 1 214 ? -8.163 14.847 -3.604 1.00 87.06 214 CYS A O 1
ATOM 1643 N N . CYS A 1 215 ? -6.891 14.340 -5.393 1.00 83.81 215 CYS A N 1
ATOM 1644 C CA . CYS A 1 215 ? -7.809 14.822 -6.415 1.00 83.81 215 CYS A CA 1
ATOM 1645 C C . CYS A 1 215 ? -7.869 13.778 -7.552 1.00 83.81 215 CYS A C 1
ATOM 1647 O O . CYS A 1 215 ? -6.848 13.574 -8.212 1.00 83.81 215 CYS A O 1
ATOM 1649 N N . PRO A 1 216 ? -9.013 13.101 -7.783 1.00 86.06 216 PRO A N 1
ATOM 1650 C CA . PRO A 1 216 ? -10.292 13.281 -7.092 1.00 86.06 216 PRO A CA 1
ATOM 1651 C C . PRO A 1 216 ? -10.231 12.891 -5.600 1.00 86.06 216 PRO A C 1
ATOM 1653 O O . PRO A 1 216 ? -9.313 12.173 -5.196 1.00 86.06 216 PRO A O 1
ATOM 1656 N N . PRO A 1 217 ? -11.180 13.375 -4.775 1.00 86.62 217 PRO A N 1
ATOM 1657 C CA . PRO A 1 217 ? -11.263 12.991 -3.371 1.00 86.62 217 PRO A CA 1
ATOM 1658 C C . PRO A 1 217 ? -11.352 11.473 -3.203 1.00 86.62 217 PRO A C 1
ATOM 1660 O O . PRO A 1 217 ? -12.025 10.798 -3.982 1.00 86.62 217 PRO A O 1
ATOM 1663 N N . VAL A 1 218 ? -10.690 10.964 -2.165 1.00 87.88 218 VAL A N 1
ATOM 1664 C CA . VAL A 1 218 ? -10.716 9.541 -1.799 1.00 87.88 218 VAL A CA 1
ATOM 1665 C C . VAL A 1 218 ? -12.142 9.113 -1.473 1.00 87.88 218 VAL A C 1
ATOM 1667 O O . VAL A 1 218 ? -12.866 9.829 -0.774 1.00 87.88 218 VAL A O 1
ATOM 1670 N N . ASP A 1 219 ? -12.524 7.930 -1.950 1.00 87.50 219 ASP A N 1
ATOM 1671 C CA . ASP A 1 219 ? -13.834 7.364 -1.661 1.00 87.50 219 ASP A CA 1
ATOM 1672 C C . ASP A 1 219 ? -14.030 7.130 -0.151 1.00 87.50 219 ASP A C 1
ATOM 1674 O O . ASP A 1 219 ? -13.098 6.803 0.596 1.00 87.50 219 ASP A O 1
ATOM 1678 N N . ALA A 1 220 ? -15.272 7.268 0.311 1.00 87.50 220 ALA A N 1
ATOM 1679 C CA . ALA A 1 220 ? -15.627 7.077 1.712 1.00 87.50 220 ALA A CA 1
ATOM 1680 C C . ALA A 1 220 ? -15.241 5.675 2.206 1.00 87.50 220 ALA A C 1
ATOM 1682 O O . ALA A 1 220 ? -14.799 5.530 3.349 1.00 87.50 220 ALA A O 1
ATOM 1683 N N . ARG A 1 221 ? -15.349 4.652 1.345 1.00 88.62 221 ARG A N 1
ATOM 1684 C CA . ARG A 1 221 ? -14.960 3.281 1.681 1.00 88.62 221 ARG A CA 1
ATOM 1685 C C . ARG A 1 221 ? -13.457 3.149 1.876 1.00 88.62 221 ARG A C 1
ATOM 1687 O O . ARG A 1 221 ? -13.031 2.560 2.864 1.00 88.62 221 ARG A O 1
ATOM 1694 N N . GLU A 1 222 ? -12.657 3.714 0.979 1.00 88.62 222 GLU A N 1
ATOM 1695 C CA . GLU A 1 222 ? -11.195 3.659 1.078 1.00 88.62 222 GLU A CA 1
ATOM 1696 C C . GLU A 1 222 ? -10.688 4.374 2.332 1.00 88.62 222 GLU A C 1
ATOM 1698 O O . GLU A 1 222 ? -9.845 3.847 3.060 1.00 88.62 222 GLU A O 1
ATOM 1703 N N . ARG A 1 223 ? -11.253 5.544 2.645 1.00 93.25 223 ARG A N 1
ATOM 1704 C CA . ARG A 1 223 ? -10.929 6.260 3.882 1.00 93.25 223 ARG A CA 1
ATOM 1705 C C . ARG A 1 223 ? -11.362 5.478 5.127 1.00 93.25 223 ARG A C 1
ATOM 1707 O O . ARG A 1 223 ? -10.635 5.468 6.120 1.00 93.25 223 ARG A O 1
ATOM 1714 N N . ALA A 1 224 ? -12.514 4.808 5.082 1.00 91.50 224 ALA A N 1
ATOM 1715 C CA . ALA A 1 224 ? -12.979 3.971 6.183 1.00 91.50 224 ALA A CA 1
ATOM 1716 C C . ALA A 1 224 ? -12.049 2.778 6.443 1.00 91.50 224 ALA A C 1
ATOM 1718 O O . ALA A 1 224 ? -11.812 2.459 7.603 1.00 91.50 224 ALA A O 1
ATOM 1719 N N . VAL A 1 225 ? -11.476 2.157 5.404 1.00 93.25 225 VAL A N 1
ATOM 1720 C CA . VAL A 1 225 ? -10.497 1.063 5.560 1.00 93.25 225 VAL A CA 1
ATOM 1721 C C . VAL A 1 225 ? -9.279 1.518 6.369 1.00 93.25 225 VAL A C 1
ATOM 1723 O O . VAL A 1 225 ? -8.872 0.821 7.296 1.00 93.25 225 VAL A O 1
ATOM 1726 N N . ILE A 1 226 ? -8.741 2.711 6.091 1.00 94.56 226 ILE A N 1
ATOM 1727 C CA . ILE A 1 226 ? -7.607 3.258 6.856 1.00 94.56 226 ILE A CA 1
ATOM 1728 C C . ILE A 1 226 ? -8.013 3.515 8.318 1.00 94.56 226 ILE A C 1
ATOM 1730 O O . ILE A 1 226 ? -7.264 3.185 9.235 1.00 94.56 226 ILE A O 1
ATOM 1734 N N . LEU A 1 227 ? -9.217 4.052 8.559 1.00 94.25 227 LEU A N 1
ATOM 1735 C CA . LEU A 1 227 ? -9.737 4.267 9.917 1.00 94.25 227 LEU A CA 1
ATOM 1736 C C . LEU A 1 227 ? -9.962 2.957 10.687 1.00 94.25 227 LEU A C 1
ATOM 1738 O O . LEU A 1 227 ? -9.768 2.938 11.902 1.00 94.25 227 LEU A O 1
ATOM 1742 N N . LEU A 1 228 ? -10.371 1.877 10.014 1.00 93.06 228 LEU A N 1
ATOM 1743 C CA . LEU A 1 228 ? -10.525 0.563 10.643 1.00 93.06 228 LEU A CA 1
ATOM 1744 C C . LEU A 1 228 ? -9.180 0.056 11.165 1.00 93.06 228 LEU A C 1
ATOM 1746 O O . LEU A 1 228 ? -9.069 -0.224 12.358 1.00 93.06 228 LEU A O 1
ATOM 1750 N N . ARG A 1 229 ? -8.153 0.058 10.310 1.00 93.25 229 ARG A N 1
ATOM 1751 C CA . ARG A 1 229 ? -6.789 -0.364 10.665 1.00 93.25 229 ARG A CA 1
ATOM 1752 C C . ARG A 1 229 ? -6.189 0.500 11.776 1.00 93.25 229 ARG A C 1
ATOM 1754 O O . ARG A 1 229 ? -5.724 -0.012 12.789 1.00 93.25 229 ARG A O 1
ATOM 1761 N N . LEU A 1 230 ? -6.329 1.826 11.673 1.00 96.19 230 LEU A N 1
ATOM 1762 C CA . LEU A 1 230 ? -5.923 2.749 12.738 1.00 96.19 230 LEU A CA 1
ATOM 1763 C C . LEU A 1 230 ? -6.645 2.452 14.061 1.00 96.19 230 LEU A C 1
ATOM 1765 O O . LEU A 1 230 ? -6.025 2.443 15.123 1.00 96.19 230 LEU A O 1
ATOM 1769 N N . GLY A 1 231 ? -7.957 2.223 14.012 1.00 91.31 231 GLY A N 1
ATOM 1770 C CA . GLY A 1 231 ? -8.756 1.894 15.187 1.00 91.31 231 GLY A CA 1
ATOM 1771 C C . GLY A 1 231 ? -8.337 0.574 15.837 1.00 91.31 231 GLY A C 1
ATOM 1772 O O . GLY A 1 231 ? -8.317 0.486 17.066 1.00 91.31 231 GLY A O 1
ATOM 1773 N N . GLU A 1 232 ? -7.973 -0.430 15.041 1.00 91.75 232 GLU A N 1
ATOM 1774 C CA . GLU A 1 232 ? -7.424 -1.707 15.508 1.00 91.75 232 GLU A CA 1
ATOM 1775 C C . GLU A 1 232 ? -6.081 -1.519 16.218 1.00 91.75 232 GLU A C 1
ATOM 1777 O O . GLU A 1 232 ? -5.952 -1.954 17.365 1.00 91.75 232 GLU A O 1
ATOM 1782 N N . CYS A 1 233 ? -5.134 -0.788 15.618 1.00 91.75 233 CYS A N 1
ATOM 1783 C CA . CYS A 1 233 ? -3.858 -0.473 16.267 1.00 91.75 233 CYS A CA 1
ATOM 1784 C C . CYS A 1 233 ? -4.056 0.318 17.567 1.00 91.75 233 CYS A C 1
ATOM 1786 O O . CYS A 1 233 ? -3.507 -0.038 18.607 1.00 91.75 233 CYS A O 1
ATOM 1788 N N . GLN A 1 234 ? -4.898 1.356 17.548 1.00 92.31 234 GLN A N 1
ATOM 1789 C CA . GLN A 1 234 ? -5.145 2.195 18.723 1.00 92.31 234 GLN A CA 1
ATOM 1790 C C . GLN A 1 234 ? -5.744 1.413 19.893 1.00 92.31 234 GLN A C 1
ATOM 1792 O O . GLN A 1 234 ? -5.458 1.740 21.041 1.00 92.31 234 GLN A O 1
ATOM 1797 N N . ARG A 1 235 ? -6.552 0.372 19.639 1.00 89.62 235 ARG A N 1
ATOM 1798 C CA . ARG A 1 235 ? -7.144 -0.454 20.706 1.00 89.62 235 ARG A CA 1
ATOM 1799 C C . ARG A 1 235 ? -6.116 -1.225 21.526 1.00 89.62 235 ARG A C 1
ATOM 1801 O O . ARG A 1 235 ? -6.457 -1.614 22.646 1.00 89.62 235 ARG A O 1
ATOM 1808 N N . GLN A 1 236 ? -4.924 -1.456 20.981 1.00 91.19 236 GLN A N 1
ATOM 1809 C CA . GLN A 1 236 ? -3.844 -2.147 21.682 1.00 91.19 236 GLN A CA 1
ATOM 1810 C C . GLN A 1 236 ? -3.270 -1.283 22.812 1.00 91.19 236 GLN A C 1
ATOM 1812 O O . GLN A 1 236 ? -2.939 -1.802 23.874 1.00 91.19 236 GLN A O 1
ATOM 1817 N N . GLU A 1 237 ? -3.256 0.041 22.634 1.00 88.25 237 GLU A N 1
ATOM 1818 C CA . GLU A 1 237 ? -2.798 0.997 23.651 1.00 88.25 237 GLU A CA 1
ATOM 1819 C C . GLU A 1 237 ? -3.952 1.594 24.470 1.00 88.25 237 GLU A C 1
ATOM 1821 O O . GLU A 1 237 ? -3.929 1.593 25.702 1.00 88.25 237 GLU A O 1
ATOM 1826 N N . ASP A 1 238 ? -4.985 2.094 23.789 1.00 93.38 238 ASP A N 1
ATOM 1827 C CA . ASP A 1 238 ? -6.148 2.753 24.377 1.00 93.38 238 ASP A CA 1
ATOM 1828 C C . ASP A 1 238 ? -7.437 2.256 23.707 1.00 93.38 238 ASP A C 1
ATOM 1830 O O . ASP A 1 238 ? -7.839 2.662 22.609 1.00 93.38 238 ASP A O 1
ATOM 1834 N N . LYS A 1 239 ? -8.137 1.381 24.435 1.00 89.88 239 LYS A N 1
ATOM 1835 C CA . LYS A 1 239 ? -9.390 0.763 23.990 1.00 89.88 239 LYS A CA 1
ATOM 1836 C C . LYS A 1 239 ? -10.480 1.784 23.667 1.00 89.88 239 LYS A C 1
ATOM 1838 O O . LYS A 1 239 ? -11.257 1.542 22.743 1.00 89.88 239 LYS A O 1
ATOM 1843 N N . GLU A 1 240 ? -10.563 2.894 24.399 1.00 93.44 240 GLU A N 1
ATOM 1844 C CA . GLU A 1 240 ? -11.593 3.911 24.166 1.00 93.44 240 GLU A CA 1
ATOM 1845 C C . GLU A 1 240 ? -11.247 4.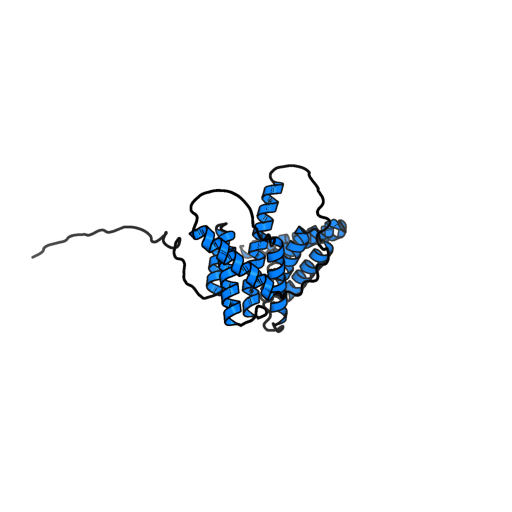775 22.952 1.00 93.44 240 GLU A C 1
ATOM 1847 O O . GLU A 1 240 ? -12.130 5.032 22.125 1.00 93.44 240 GLU A O 1
ATOM 1852 N N . LYS A 1 241 ? -9.968 5.148 22.784 1.00 93.06 241 LYS A N 1
ATOM 1853 C CA . LYS A 1 241 ? -9.495 5.856 21.581 1.00 93.06 241 LYS A CA 1
ATOM 1854 C C . LYS A 1 241 ? -9.785 5.033 20.328 1.00 93.06 241 LYS A C 1
ATOM 1856 O O . LYS A 1 241 ? -10.489 5.511 19.439 1.00 93.06 241 LYS A O 1
ATOM 1861 N N . GLY A 1 242 ? -9.339 3.779 20.291 1.00 90.12 242 GLY A N 1
ATOM 1862 C CA . GLY A 1 242 ? -9.545 2.931 19.121 1.00 90.12 242 GLY A CA 1
ATOM 1863 C C . GLY A 1 242 ? -11.025 2.627 18.856 1.00 90.12 242 GLY A C 1
ATOM 1864 O O . GLY A 1 242 ? -11.473 2.681 17.713 1.00 90.12 242 GLY A O 1
ATOM 1865 N N . LYS A 1 243 ? -11.847 2.427 19.898 1.00 90.62 243 LYS A N 1
ATOM 1866 C CA . LYS A 1 243 ? -13.308 2.284 19.741 1.00 90.62 243 LYS A CA 1
ATOM 1867 C C . LYS A 1 243 ? -13.950 3.518 19.104 1.00 90.62 243 LYS A C 1
ATOM 1869 O O . LYS A 1 243 ? -14.843 3.367 18.271 1.00 90.62 243 LYS A O 1
ATOM 1874 N N . LYS A 1 244 ? -13.521 4.725 19.482 1.00 95.38 244 LYS A N 1
ATOM 1875 C CA . LYS A 1 244 ? -14.016 5.969 18.883 1.00 95.38 244 LYS A CA 1
ATOM 1876 C C . LYS A 1 244 ? -13.693 6.026 17.387 1.00 95.38 244 LYS A C 1
ATOM 1878 O O . LYS A 1 244 ? -14.588 6.314 16.598 1.00 95.38 244 LYS A O 1
ATOM 1883 N N . THR A 1 245 ? -12.463 5.692 17.008 1.00 92.31 245 THR A N 1
ATOM 1884 C CA . THR A 1 245 ? -12.015 5.670 15.606 1.00 92.31 245 THR A CA 1
ATOM 1885 C C . THR A 1 245 ? -12.772 4.626 14.778 1.00 92.31 245 THR A C 1
ATOM 1887 O O . THR A 1 245 ? -13.225 4.918 13.674 1.00 92.31 245 THR A O 1
ATOM 1890 N N . LEU A 1 246 ? -13.034 3.439 15.335 1.00 90.00 246 LEU A N 1
ATOM 1891 C CA . LEU A 1 246 ? -13.857 2.416 14.672 1.00 90.00 246 LEU A CA 1
ATOM 1892 C C . LEU A 1 246 ? -15.313 2.866 14.463 1.00 90.00 246 LEU A C 1
ATOM 1894 O O . LEU A 1 246 ? -15.922 2.556 13.438 1.00 90.00 246 LEU A O 1
ATOM 1898 N N . LEU A 1 247 ? -15.888 3.603 15.420 1.00 90.69 247 LEU A N 1
ATOM 1899 C CA . LEU A 1 247 ? -17.226 4.183 15.263 1.00 90.69 247 LEU A CA 1
ATOM 1900 C C . LEU A 1 247 ? -17.259 5.252 14.165 1.00 90.69 247 LEU A C 1
ATOM 1902 O O . LEU A 1 247 ? -18.249 5.336 13.441 1.00 90.69 247 LEU A O 1
ATOM 1906 N N . GLU A 1 248 ? -16.187 6.032 14.013 1.00 92.94 248 GLU A N 1
ATOM 1907 C CA . GLU A 1 248 ? -16.040 6.986 12.911 1.00 92.94 248 GLU A CA 1
ATOM 1908 C C . GLU A 1 248 ? -15.986 6.273 11.553 1.00 92.94 248 GLU A C 1
ATOM 1910 O O . GLU A 1 248 ? -16.733 6.642 10.646 1.00 92.94 248 GLU A O 1
ATOM 1915 N N . ALA A 1 249 ? -15.192 5.201 11.433 1.00 90.56 249 ALA A N 1
ATOM 1916 C CA . ALA A 1 249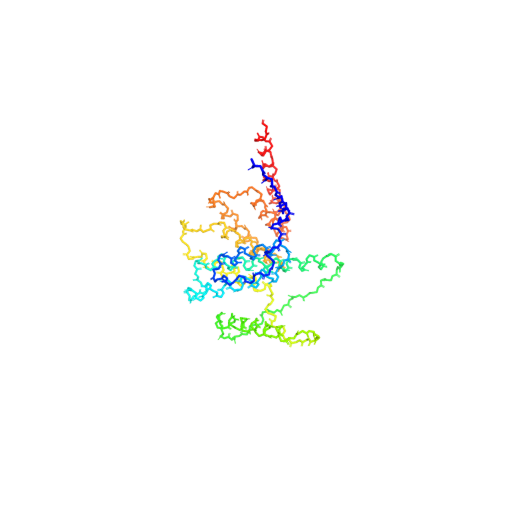 ? -15.133 4.384 10.219 1.00 90.56 249 ALA A CA 1
ATOM 1917 C C . ALA A 1 249 ? -16.516 3.838 9.829 1.00 90.56 249 ALA A C 1
ATOM 1919 O O . ALA A 1 249 ? -16.937 3.932 8.675 1.00 90.56 249 ALA A O 1
ATOM 1920 N N . LYS A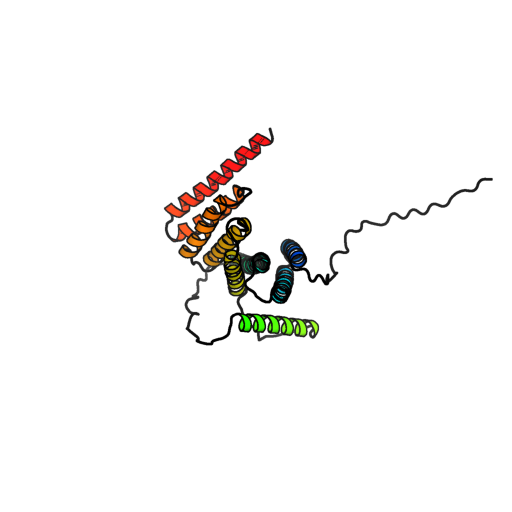 1 250 ? -17.257 3.315 10.813 1.00 86.94 250 LYS A N 1
ATOM 1921 C CA . LYS A 1 250 ? -18.615 2.803 10.611 1.00 86.94 250 LYS A CA 1
ATOM 1922 C C . LYS A 1 250 ? -19.580 3.896 10.144 1.00 86.94 250 LYS A C 1
ATOM 1924 O O . LYS A 1 250 ? -20.309 3.684 9.179 1.00 86.94 250 LYS A O 1
ATOM 1929 N N . ALA A 1 251 ? -19.574 5.055 10.801 1.00 90.31 251 ALA A N 1
ATOM 1930 C CA . ALA A 1 251 ? -20.443 6.171 10.433 1.00 90.31 251 ALA A CA 1
ATOM 1931 C C . ALA A 1 251 ? -20.169 6.665 9.002 1.00 90.31 251 ALA A C 1
ATOM 1933 O O . ALA A 1 251 ? -21.102 7.019 8.280 1.00 90.31 251 ALA A O 1
ATOM 1934 N N . LEU A 1 252 ? -18.902 6.648 8.577 1.00 88.69 252 LEU A N 1
ATOM 1935 C CA . LEU A 1 252 ? -18.502 7.020 7.223 1.00 88.69 252 LEU A CA 1
ATOM 1936 C C . LEU A 1 252 ? -19.084 6.059 6.169 1.00 88.69 252 LEU A C 1
ATOM 1938 O O . LEU A 1 252 ? -19.621 6.511 5.158 1.00 88.69 252 LEU A O 1
ATOM 1942 N N . LEU A 1 253 ? -19.043 4.749 6.434 1.00 85.19 253 LEU A N 1
ATOM 1943 C CA . LEU A 1 253 ? -19.616 3.722 5.554 1.00 85.19 253 LEU A CA 1
ATOM 1944 C C . LEU A 1 253 ? -21.149 3.797 5.482 1.00 85.19 253 LEU A C 1
ATOM 1946 O O . LEU A 1 253 ? -21.719 3.730 4.394 1.00 85.19 253 LEU A O 1
ATOM 1950 N N . GLU A 1 254 ? -21.821 3.983 6.622 1.00 85.56 254 GLU A N 1
ATOM 1951 C CA . GLU A 1 254 ? -23.284 4.123 6.677 1.00 85.56 254 GLU A CA 1
ATOM 1952 C C . GLU A 1 254 ? -23.765 5.383 5.939 1.00 85.56 254 GLU A C 1
ATOM 1954 O O . GLU A 1 254 ? -24.775 5.348 5.233 1.00 85.56 254 GLU A O 1
ATOM 1959 N N . GLY A 1 255 ? -23.027 6.492 6.060 1.00 81.69 255 GLY A N 1
ATOM 1960 C CA . GLY A 1 255 ? -23.315 7.728 5.333 1.00 81.69 255 GLY A CA 1
ATOM 1961 C C . GLY A 1 255 ? -23.184 7.571 3.816 1.00 81.69 255 GLY A C 1
ATOM 1962 O O . GLY A 1 255 ? -24.019 8.093 3.078 1.00 81.69 255 GLY A O 1
ATOM 1963 N N . HIS A 1 256 ? -22.182 6.818 3.354 1.00 75.00 256 HIS A N 1
ATOM 1964 C CA . HIS A 1 256 ? -21.994 6.522 1.933 1.00 75.00 256 HIS A CA 1
ATOM 1965 C C . HIS A 1 256 ? -23.138 5.666 1.366 1.00 75.00 256 HIS A C 1
ATOM 1967 O O . HIS A 1 256 ? -23.664 5.960 0.293 1.00 75.00 256 HIS A O 1
ATOM 1973 N N . GLN A 1 257 ? -23.589 4.654 2.112 1.00 68.00 257 GLN A N 1
ATOM 1974 C CA . GLN A 1 257 ? -24.688 3.781 1.689 1.00 68.00 257 GLN A CA 1
ATOM 1975 C C . GLN A 1 257 ? -26.007 4.553 1.502 1.00 68.00 257 GLN A C 1
ATOM 1977 O O . GLN A 1 257 ? -26.674 4.405 0.484 1.00 68.00 257 GLN A O 1
ATOM 1982 N N . GLN A 1 258 ? -26.326 5.478 2.413 1.00 66.81 258 GLN A N 1
ATOM 1983 C CA . GLN A 1 258 ? -27.531 6.316 2.312 1.00 66.81 258 GLN A CA 1
ATOM 1984 C C . GLN A 1 258 ? -27.502 7.330 1.157 1.00 66.81 258 GLN A C 1
ATOM 1986 O O . GLN A 1 258 ? -28.555 7.832 0.758 1.00 66.81 258 GLN A O 1
ATOM 1991 N N . GLN A 1 259 ? -26.317 7.707 0.669 1.00 61.28 259 GLN A N 1
ATOM 1992 C CA . GLN A 1 259 ? -26.175 8.582 -0.498 1.00 61.28 259 GLN A CA 1
ATOM 1993 C C . GLN A 1 259 ? -26.332 7.805 -1.805 1.00 61.28 259 GLN A C 1
ATOM 1995 O O . GLN A 1 259 ? -26.937 8.330 -2.736 1.00 61.28 259 GLN A O 1
ATOM 2000 N N . HIS A 1 260 ? -25.844 6.563 -1.854 1.00 57.44 260 HIS A N 1
ATOM 2001 C CA . HIS A 1 260 ? -26.044 5.668 -2.991 1.00 57.44 260 HIS A CA 1
ATOM 2002 C C . HIS A 1 260 ? -27.532 5.339 -3.178 1.00 57.44 260 HIS A C 1
ATOM 2004 O O . HIS A 1 260 ? -28.073 5.575 -4.252 1.00 57.44 260 HIS A O 1
ATOM 2010 N N . ASP A 1 261 ? -28.222 4.942 -2.102 1.00 59.22 261 ASP A N 1
ATOM 2011 C CA . ASP A 1 261 ? -29.647 4.575 -2.140 1.00 59.22 261 ASP A CA 1
ATOM 2012 C C . ASP A 1 261 ? -30.565 5.727 -2.600 1.00 59.22 261 ASP A C 1
ATOM 2014 O O . ASP A 1 261 ? -31.646 5.489 -3.122 1.00 59.22 261 ASP A O 1
ATOM 2018 N N . LYS A 1 262 ? -30.152 6.990 -2.422 1.00 59.03 262 LYS A N 1
ATOM 2019 C CA . LYS A 1 262 ? -30.922 8.174 -2.855 1.00 59.03 262 LYS A CA 1
ATOM 2020 C C . LYS A 1 262 ? -30.686 8.587 -4.303 1.00 59.03 262 LYS A C 1
ATOM 2022 O O . LYS A 1 262 ? -31.456 9.392 -4.814 1.00 59.03 262 LYS A O 1
ATOM 2027 N N . ASN A 1 263 ? -29.597 8.134 -4.914 1.00 57.56 263 ASN A N 1
ATOM 2028 C CA . ASN A 1 263 ? -29.264 8.468 -6.298 1.00 57.56 263 ASN A CA 1
ATOM 2029 C C . ASN A 1 263 ? -29.820 7.433 -7.291 1.00 57.56 263 ASN A C 1
ATOM 2031 O O . ASN A 1 263 ? -29.834 7.711 -8.489 1.00 57.56 263 ASN A O 1
ATOM 2035 N N . ASP A 1 264 ? -30.274 6.279 -6.791 1.00 53.38 264 ASP A N 1
ATOM 2036 C CA . ASP A 1 264 ? -30.870 5.188 -7.571 1.00 53.38 264 ASP A CA 1
ATOM 2037 C C . ASP A 1 264 ? -32.421 5.224 -7.612 1.00 53.38 264 ASP A C 1
ATOM 2039 O O . ASP A 1 264 ? -33.024 4.405 -8.310 1.00 53.38 264 ASP A O 1
ATOM 2043 N N . ASP A 1 265 ? -33.053 6.177 -6.907 1.00 46.75 265 ASP A N 1
ATOM 2044 C CA . ASP A 1 265 ? -34.502 6.487 -6.909 1.00 46.75 265 ASP A CA 1
ATOM 2045 C C . ASP A 1 265 ? -34.840 7.688 -7.824 1.00 46.75 265 ASP A C 1
ATOM 2047 O O . ASP A 1 265 ? -35.901 7.652 -8.499 1.00 46.75 265 ASP A O 1
#

Radius of gyration: 24.09 Å; Cα contacts (8 Å, |Δi|>4): 233; chains: 1; bounding box: 64×54×92 Å

Sequence (265 aa):
MTAQCNEGAATVEEGKDTLVDQELLTSDPDELRQLAKIAREKGQIDRACNLLGDACEITCNREGTDTCKAMAAVLFDFGDCLLAKEEESLDILNADGGENGSDMDNVLGGGSSTKSAMDRLQEAVDMVKATRERELATGKGADEDAESDVDDLQLAWENLEQCRNCLQLFTEEEMPWDLARRCHSRLGDFLQLQERYPQACEEFEKALEICNKCCPPVDARERAVILLRLGECQRQEDKEKGKKTLLEAKALLEGHQQQHDKNDD

Mean predicted aligned error: 14.85 Å

InterPro domains:
  IPR011990 Tetratricopeptide-like helical domain superfamily [G3DSA:1.25.40.10] (30-265)
  IPR011990 Tetratricopeptide-like helical domain superfamily [SSF48452] (30-249)
  IPR019544 Tetratricopeptide, SHNi-TPR domain [PF10516] (183-217)
  IPR051730 Nuclear autoantigenic sperm protein-like [PTHR15081] (26-231)